Protein AF-0000000086681722 (afdb_homodimer)

Radius of gyration: 23.53 Å; Cα contacts (8 Å, |Δi|>4): 283; chains: 2; bounding box: 36×76×46 Å

Secondary structure (DSSP, 8-state):
------HHHHHHHHHHHHHHHHHHHHHHHHHHH-EEEEE-TTSSEEEEEETTS-EEEEEE---TT--HHHHHHHHHHHHHHHHHHHHHHHHHHHHHHHTTS----S--/------HHHHHHHHHHHHHHHHHHHHHHHHHHH-EEEEE-TTSSEEEEEETTS-EEEEEE---TT--HHHHHHHHHHHHHHHHHHHHHHHHHHHHHHHTTS-------

Solvent-accessible surface area (backbone atoms only — not comparable to full-atom values): 11575 Å² total; per-residue (Å²): 83,64,58,77,77,53,66,67,59,52,53,51,51,51,52,51,50,51,51,50,52,51,49,50,51,49,49,54,54,46,24,62,68,40,70,47,77,38,57,11,95,86,63,46,20,38,31,33,22,15,22,71,58,49,75,77,44,47,44,40,42,86,56,82,95,57,49,37,66,53,52,16,50,33,46,42,48,15,52,52,50,33,50,52,49,10,53,51,48,33,51,53,50,46,44,71,73,43,60,81,60,66,72,85,58,76,79,116,85,66,56,77,78,52,66,66,59,51,53,51,51,50,52,53,50,51,50,50,53,50,49,51,52,50,50,53,54,47,25,64,67,41,68,47,78,38,56,11,95,84,61,46,20,39,31,32,24,14,23,69,59,50,75,77,44,47,44,42,43,84,57,83,94,56,49,37,68,54,51,16,51,32,45,41,48,13,51,52,50,34,51,51,50,12,52,50,48,34,50,51,50,46,46,72,72,41,58,80,61,67,71,86,59,81,70,121

Sequence (216 aa):
MGREIDEAWIEEAIERYRRIEDRAAEFDRAARSIDVSVHSPDGLVEVVVSADGTIKDVRVGSLAGRTSADVSRSVRDAVSAAADAAAWARKKLQAETFGEYKPLAPGGMGREIDEAWIEEAIERYRRIEDRAAEFDRAARSIDVSVHSPDGLVEVVVSADGTIKDVRVGSLAGRTSADVSRSVRDAVSAAADAAAWARKKLQAETFGEYKPLAPGG

Organism: NCBI:txid175570

Foldseek 3Di:
DPPPDDPVVVVVVVVVVVVVVVLVVVLVVQQQVAWDWDFFPVRQKIWIAGLVGRTDDMDGHDCVPHDPVRRVVRVVRNSVVRNVVSPVVSVVSCCVSCVVPPPPPPPD/DPPPDDPVVVVVVVVVVVVVVVLVVVLVVQQQVAWDWDFFPVRQKIWIAGLVGRTDDMDGHDCVPHDPVRRVVRVVRNSVVRNVVSPVVSVVSCCVSCVVPPPPPPPD

pLDDT: mean 89.27, std 15.78, range [31.45, 98.88]

InterPro domains:
  IPR004401 Nucleoid-associated protein YbaB/EbfC [PF02575] (18-92)
  IPR036894 Nucleoid-associated protein YbaB-like domain superfamily [G3DSA:3.30.1310.10] (4-107)
  IPR036894 Nucleoid-associated protein YbaB-like domain superfamily [SSF82607] (12-99)

Nearest PDB structures (foldseek):
  1j8b-assembly1_A-2  TM=8.401E-01  e=2.211E-04  Haemophilus influenzae Rd KW20
  3f42-assembly1_A-2  TM=7.734E-01  e=4.814E-04  Helicobacter pylori
  1pug-assembly1_A  TM=8.741E-01  e=2.435E-03  Escherichia coli
  3f42-assembly1_B-2  TM=7.973E-01  e=1.547E-03  Helicobacter pylori
  1pug-assembly2_C  TM=6.561E-01  e=3.593E-03  Escherichia coli

Structure (mmCIF, N/CA/C/O backbone):
data_AF-0000000086681722-model_v1
#
loop_
_entity.id
_entity.type
_entity.pdbx_description
1 polymer 'YbaB/EbfC DNA-binding family protein'
#
loop_
_atom_site.group_PDB
_atom_site.id
_atom_site.type_symbol
_atom_site.label_atom_id
_atom_site.label_alt_id
_atom_site.label_comp_id
_atom_site.label_asym_id
_atom_site.label_entity_id
_atom_site.label_seq_id
_atom_site.pdbx_PDB_ins_code
_atom_site.Cartn_x
_atom_site.Cartn_y
_atom_site.Cartn_z
_atom_site.occupancy
_atom_site.B_iso_or_equiv
_atom_site.auth_seq_id
_atom_site.auth_comp_id
_atom_site.auth_asym_id
_atom_site.auth_atom_id
_atom_site.pdbx_PDB_model_num
ATOM 1 N N . MET A 1 1 ? -4.09 44.844 21.781 1 35.12 1 MET A N 1
ATOM 2 C CA . MET A 1 1 ? -2.734 44.719 21.25 1 35.12 1 MET A CA 1
ATOM 3 C C . MET A 1 1 ? -2.656 43.625 20.188 1 35.12 1 MET A C 1
ATOM 5 O O . MET A 1 1 ? -2.725 42.438 20.516 1 35.12 1 MET A O 1
ATOM 9 N N . GLY A 1 2 ? -3.238 43.719 18.984 1 46.78 2 GLY A N 1
ATOM 10 C CA . GLY A 1 2 ? -3.404 42.812 17.859 1 46.78 2 GLY A CA 1
ATOM 11 C C . GLY A 1 2 ? -2.088 42.281 17.312 1 46.78 2 GLY A C 1
ATOM 12 O O . GLY A 1 2 ? -1.045 42.906 17.484 1 46.78 2 GLY A O 1
ATOM 13 N N . ARG A 1 3 ? -1.851 41.031 17.406 1 56.91 3 ARG A N 1
ATOM 14 C CA . ARG A 1 3 ? -0.528 40.594 16.984 1 56.91 3 ARG A CA 1
ATOM 15 C C . ARG A 1 3 ? -0.136 41.219 15.648 1 56.91 3 ARG A C 1
ATOM 17 O O . ARG A 1 3 ? -0.951 41.312 14.727 1 56.91 3 ARG A O 1
ATOM 24 N N . GLU A 1 4 ? 0.613 42.219 15.711 1 63.06 4 GLU A N 1
ATOM 25 C CA . GLU A 1 4 ? 1.22 42.75 14.492 1 63.06 4 GLU A CA 1
ATOM 26 C C . GLU A 1 4 ? 1.828 41.625 13.648 1 63.06 4 GLU A C 1
ATOM 28 O O . GLU A 1 4 ? 2.58 40.812 14.156 1 63.06 4 GLU A O 1
ATOM 33 N N . ILE A 1 5 ? 1.042 41.25 12.594 1 64.38 5 ILE A N 1
ATOM 34 C CA . ILE A 1 5 ? 1.516 40.219 11.664 1 64.38 5 ILE A CA 1
ATOM 35 C C . ILE A 1 5 ? 2.705 40.75 10.875 1 64.38 5 ILE A C 1
ATOM 37 O O . ILE A 1 5 ? 2.641 41.844 10.312 1 64.38 5 ILE A O 1
ATOM 41 N N . ASP A 1 6 ? 3.898 40.406 11.188 1 79.31 6 ASP A N 1
ATOM 42 C CA . ASP A 1 6 ? 5.109 40.719 10.43 1 79.31 6 ASP A CA 1
ATOM 43 C C . ASP A 1 6 ? 5.062 40.094 9.039 1 79.31 6 ASP A C 1
ATOM 45 O O . ASP A 1 6 ? 5.059 38.875 8.906 1 79.31 6 ASP A O 1
ATOM 49 N N . GLU A 1 7 ? 4.797 40.969 8.016 1 83.81 7 GLU A N 1
ATOM 50 C CA . GLU A 1 7 ? 4.656 40.531 6.633 1 83.81 7 GLU A CA 1
ATOM 51 C C . GLU A 1 7 ? 5.852 39.688 6.199 1 83.81 7 GLU A C 1
ATOM 53 O O . GLU A 1 7 ? 5.695 38.719 5.453 1 83.81 7 GLU A O 1
ATOM 58 N N . ALA A 1 8 ? 6.969 40.094 6.719 1 88 8 ALA A N 1
ATOM 59 C CA . ALA A 1 8 ? 8.18 39.344 6.379 1 88 8 ALA A CA 1
ATOM 60 C C . ALA A 1 8 ? 8.133 37.938 6.938 1 88 8 ALA A C 1
ATOM 62 O O . ALA A 1 8 ? 8.57 37 6.281 1 88 8 ALA A O 1
ATOM 63 N N . TRP A 1 9 ? 7.668 37.844 8.141 1 85.94 9 TRP A N 1
ATOM 64 C CA . TRP A 1 9 ? 7.535 36.562 8.789 1 85.94 9 TRP A CA 1
ATOM 65 C C . TRP A 1 9 ? 6.535 35.688 8.039 1 85.94 9 TRP A C 1
ATOM 67 O O . TRP A 1 9 ? 6.781 34.5 7.82 1 85.94 9 TRP A O 1
ATOM 77 N N . ILE A 1 10 ? 5.449 36.219 7.5 1 85.38 10 ILE A N 1
ATOM 78 C CA . ILE A 1 10 ? 4.43 35.5 6.75 1 85.38 10 ILE A CA 1
ATOM 79 C C . ILE A 1 10 ? 5.008 35.031 5.418 1 85.38 10 ILE A C 1
ATOM 81 O O . ILE A 1 10 ? 4.816 33.875 5.023 1 85.38 10 ILE A O 1
ATOM 85 N N . GLU A 1 11 ? 5.738 35.906 4.777 1 88.69 11 GLU A N 1
ATOM 86 C CA . GLU A 1 11 ? 6.332 35.562 3.488 1 88.69 11 GLU A CA 1
ATOM 87 C C . GLU A 1 11 ? 7.324 34.406 3.623 1 88.69 11 GLU A C 1
ATOM 89 O O . GLU A 1 11 ? 7.348 33.5 2.787 1 88.69 11 GLU A O 1
ATOM 94 N N . GLU A 1 12 ? 8.078 34.469 4.707 1 89.06 12 GLU A N 1
ATOM 95 C CA . GLU A 1 12 ? 9.047 33.406 4.949 1 89.06 12 GLU A CA 1
ATOM 96 C C . GLU A 1 12 ? 8.352 32.094 5.227 1 89.06 12 GLU A C 1
ATOM 98 O O . GLU A 1 12 ? 8.805 31.031 4.777 1 89.06 12 GLU A O 1
ATOM 103 N N . ALA A 1 13 ? 7.301 32.125 5.953 1 87.81 13 ALA A N 1
ATOM 104 C CA . ALA A 1 13 ? 6.543 30.938 6.27 1 87.81 13 ALA A CA 1
ATOM 105 C C . ALA A 1 13 ? 5.938 30.312 5.012 1 87.81 13 ALA A C 1
ATOM 107 O O . ALA A 1 13 ? 5.969 29.094 4.828 1 87.81 13 ALA A O 1
ATOM 108 N N . ILE A 1 14 ? 5.457 31.141 4.113 1 89.44 14 ILE A N 1
ATOM 109 C CA . ILE A 1 14 ? 4.859 30.672 2.865 1 89.44 14 ILE A CA 1
ATOM 110 C C . ILE A 1 14 ? 5.926 30 1.999 1 89.44 14 ILE A C 1
ATOM 112 O O . ILE A 1 14 ? 5.699 28.922 1.452 1 89.44 14 ILE A O 1
ATOM 116 N N . GLU A 1 15 ? 7.039 30.672 1.954 1 91.88 15 GLU A N 1
ATOM 117 C CA . GLU A 1 15 ? 8.125 30.125 1.152 1 91.88 15 GLU A CA 1
ATOM 118 C C . GLU A 1 15 ? 8.586 28.781 1.699 1 91.88 15 GLU A C 1
ATOM 120 O O . GLU A 1 15 ? 8.852 27.844 0.934 1 91.88 15 GLU A O 1
ATOM 125 N N . ARG A 1 16 ? 8.695 28.703 2.975 1 89.06 16 ARG A N 1
ATOM 126 C CA . ARG A 1 16 ? 9.078 27.438 3.602 1 89.06 16 ARG A CA 1
ATOM 127 C C . ARG A 1 16 ? 8.062 26.344 3.299 1 89.06 16 ARG A C 1
ATOM 129 O O . ARG A 1 16 ? 8.438 25.219 2.975 1 89.06 16 ARG A O 1
ATOM 136 N N . TYR A 1 17 ? 6.777 26.703 3.373 1 88.5 17 TYR A N 1
ATOM 137 C CA . TYR A 1 17 ? 5.707 25.766 3.082 1 88.5 17 TYR A CA 1
ATOM 138 C C . TYR A 1 17 ? 5.777 25.281 1.636 1 88.5 17 TYR A C 1
ATOM 140 O O . TYR A 1 17 ? 5.641 24.094 1.359 1 88.5 17 TYR A O 1
ATOM 148 N N . ARG A 1 18 ? 6.051 26.156 0.761 1 91.56 18 ARG A N 1
ATOM 149 C CA . ARG A 1 18 ? 6.16 25.812 -0.652 1 91.56 18 ARG A CA 1
ATOM 150 C C . ARG A 1 18 ? 7.32 24.844 -0.891 1 91.56 18 ARG A C 1
ATOM 152 O O . ARG A 1 18 ? 7.199 23.906 -1.667 1 91.56 18 ARG A O 1
ATOM 159 N N . ARG A 1 19 ? 8.391 25.109 -0.207 1 90.5 19 ARG A N 1
ATOM 160 C CA . ARG A 1 19 ? 9.547 24.234 -0.346 1 90.5 19 ARG A CA 1
ATOM 161 C C . ARG A 1 19 ? 9.242 22.828 0.152 1 90.5 19 ARG A C 1
ATOM 163 O O . ARG A 1 19 ? 9.656 21.844 -0.46 1 90.5 19 ARG A O 1
ATOM 170 N N . ILE A 1 20 ? 8.562 22.734 1.212 1 90.12 20 ILE A N 1
ATOM 171 C CA . ILE A 1 20 ? 8.164 21.453 1.767 1 90.12 20 ILE A CA 1
ATOM 172 C C . ILE A 1 20 ? 7.27 20.719 0.773 1 90.12 20 ILE A C 1
ATOM 174 O O . ILE A 1 20 ? 7.445 19.516 0.539 1 90.12 20 ILE A O 1
ATOM 178 N N . GLU A 1 21 ? 6.328 21.375 0.21 1 91.31 21 GLU A N 1
ATOM 179 C CA . GLU A 1 21 ? 5.434 20.781 -0.775 1 91.31 21 GLU A CA 1
ATOM 180 C C . GLU A 1 21 ? 6.207 20.266 -1.985 1 91.31 21 GLU A C 1
ATOM 182 O O . GLU A 1 21 ? 5.906 19.188 -2.512 1 91.31 21 GLU A O 1
ATOM 187 N N . ASP A 1 22 ? 7.113 21.078 -2.357 1 93.31 22 ASP A N 1
ATOM 188 C CA . ASP A 1 22 ? 7.941 20.688 -3.49 1 93.31 22 ASP A CA 1
ATOM 189 C C . ASP A 1 22 ? 8.719 19.406 -3.18 1 93.31 22 ASP A C 1
ATOM 191 O O . ASP A 1 22 ? 8.82 18.516 -4.023 1 93.31 22 ASP A O 1
ATOM 195 N N . ARG A 1 23 ? 9.234 19.359 -2.004 1 91.75 23 ARG A N 1
ATOM 196 C CA . ARG A 1 23 ? 10 18.188 -1.591 1 91.75 23 ARG A CA 1
ATOM 197 C C . ARG A 1 23 ? 9.094 16.953 -1.473 1 91.75 23 ARG A C 1
ATOM 199 O O . ARG A 1 23 ? 9.5 15.844 -1.816 1 91.75 23 ARG A O 1
ATOM 206 N N . ALA A 1 24 ? 7.988 17.188 -0.955 1 93.06 24 ALA A N 1
ATOM 207 C CA . ALA A 1 24 ? 7.016 16.109 -0.848 1 93.06 24 ALA A CA 1
ATOM 208 C C . ALA A 1 24 ? 6.656 15.555 -2.225 1 93.06 24 ALA A C 1
ATOM 210 O O . ALA A 1 24 ? 6.555 14.344 -2.404 1 93.06 24 ALA A O 1
ATOM 211 N N . ALA A 1 25 ? 6.422 16.406 -3.174 1 94.06 25 ALA A N 1
ATOM 212 C CA . ALA A 1 25 ? 6.102 16 -4.539 1 94.06 25 ALA A CA 1
ATOM 213 C C . ALA A 1 25 ? 7.258 15.219 -5.16 1 94.06 25 ALA A C 1
ATOM 215 O O . ALA A 1 25 ? 7.039 14.219 -5.848 1 94.06 25 ALA A O 1
ATOM 216 N N . GLU A 1 26 ? 8.43 15.711 -4.891 1 93.06 26 GLU A N 1
ATOM 217 C CA . GLU A 1 26 ? 9.625 15.016 -5.367 1 93.06 26 GLU A CA 1
ATOM 218 C C . GLU A 1 26 ? 9.727 13.625 -4.758 1 93.06 26 GLU A C 1
ATOM 220 O O . GLU A 1 26 ? 10.055 12.656 -5.453 1 93.06 26 GLU A O 1
ATOM 225 N N . PHE A 1 27 ? 9.531 13.531 -3.486 1 95.56 27 PHE A N 1
ATOM 226 C CA . PHE A 1 27 ? 9.523 12.25 -2.785 1 95.56 27 PHE A CA 1
ATOM 227 C C . PHE A 1 27 ? 8.531 11.289 -3.432 1 95.56 27 PHE A C 1
ATOM 229 O O . PHE A 1 27 ? 8.875 10.141 -3.727 1 95.56 27 PHE A O 1
ATOM 236 N N . ASP A 1 28 ? 7.363 11.766 -3.682 1 95 28 ASP A N 1
ATOM 237 C CA . ASP A 1 28 ? 6.316 10.93 -4.258 1 95 28 ASP A CA 1
ATOM 238 C C . ASP A 1 28 ? 6.719 10.414 -5.637 1 95 28 ASP A C 1
ATOM 240 O O . ASP A 1 28 ? 6.516 9.234 -5.949 1 95 28 ASP A O 1
ATOM 244 N N . ARG A 1 29 ? 7.258 11.258 -6.445 1 95.5 29 ARG A N 1
ATOM 245 C CA . ARG A 1 29 ? 7.707 10.859 -7.773 1 95.5 29 ARG A CA 1
ATOM 246 C C . ARG A 1 29 ? 8.82 9.82 -7.691 1 95.5 29 ARG A C 1
ATOM 248 O O . ARG A 1 29 ? 8.797 8.82 -8.406 1 95.5 29 ARG A O 1
ATOM 255 N N . ALA A 1 30 ? 9.695 10.078 -6.812 1 95.69 30 ALA A N 1
ATOM 256 C CA . ALA A 1 30 ? 10.812 9.156 -6.641 1 95.69 30 ALA A CA 1
ATOM 257 C C . ALA A 1 30 ? 10.328 7.797 -6.137 1 95.69 30 ALA A C 1
ATOM 259 O O . ALA A 1 30 ? 10.797 6.754 -6.602 1 95.69 30 ALA A O 1
ATOM 260 N N . ALA A 1 31 ? 9.453 7.777 -5.195 1 95.94 31 ALA A N 1
ATOM 261 C CA . ALA A 1 31 ? 8.93 6.539 -4.625 1 95.94 31 ALA A CA 1
ATOM 262 C C . ALA A 1 31 ? 8.289 5.668 -5.703 1 95.94 31 ALA A C 1
ATOM 264 O O . ALA A 1 31 ? 8.336 4.438 -5.625 1 95.94 31 ALA A O 1
ATOM 265 N N . ARG A 1 32 ? 7.766 6.297 -6.703 1 95.44 32 ARG A N 1
ATOM 266 C CA . ARG A 1 32 ? 7.113 5.57 -7.785 1 95.44 32 ARG A CA 1
ATOM 267 C C . ARG A 1 32 ? 8.133 5.051 -8.789 1 95.44 32 ARG A C 1
ATOM 269 O O . ARG A 1 32 ? 7.848 4.121 -9.547 1 95.44 32 ARG A O 1
ATOM 276 N N . SER A 1 33 ? 9.281 5.637 -8.789 1 95.88 33 SER A N 1
ATOM 277 C CA . SER A 1 33 ? 10.258 5.348 -9.836 1 95.88 33 SER A CA 1
ATOM 278 C C . SE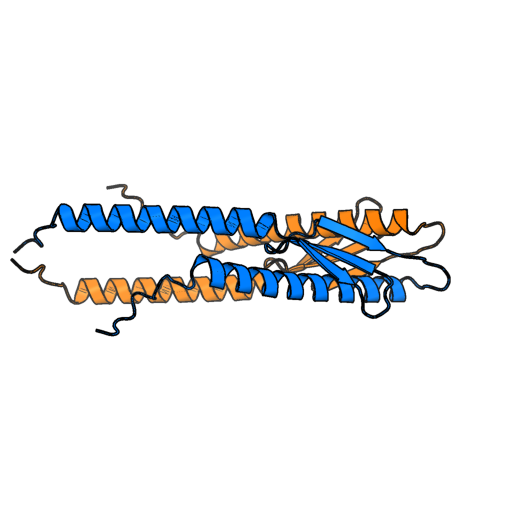R A 1 33 ? 11.297 4.336 -9.359 1 95.88 33 SER A C 1
ATOM 280 O O . SER A 1 33 ? 12 3.73 -10.172 1 95.88 33 SER A O 1
ATOM 282 N N . ILE A 1 34 ? 11.422 4.188 -8.109 1 96.31 34 ILE A N 1
ATOM 283 C CA . ILE A 1 34 ? 12.375 3.23 -7.551 1 96.31 34 ILE A CA 1
ATOM 284 C C . ILE A 1 34 ? 11.711 1.862 -7.41 1 96.31 34 ILE A C 1
ATOM 286 O O . ILE A 1 34 ? 10.727 1.713 -6.68 1 96.31 34 ILE A O 1
ATOM 290 N N . ASP A 1 35 ? 12.336 0.951 -8.102 1 97.31 35 ASP A N 1
ATOM 291 C CA . ASP A 1 35 ? 11.805 -0.408 -8.07 1 97.31 35 ASP A CA 1
ATOM 292 C C . ASP A 1 35 ? 12.758 -1.352 -7.34 1 97.31 35 ASP A C 1
ATOM 294 O O . ASP A 1 35 ? 13.977 -1.21 -7.445 1 97.31 35 ASP A O 1
ATOM 298 N N . VAL A 1 36 ? 12.211 -2.266 -6.66 1 97.75 36 VAL A N 1
ATOM 299 C CA . VAL A 1 36 ? 12.961 -3.338 -6.016 1 97.75 36 VAL A CA 1
ATOM 300 C C . VAL A 1 36 ? 12.43 -4.691 -6.477 1 97.75 36 VAL A C 1
ATOM 302 O O . VAL A 1 36 ? 11.219 -4.863 -6.648 1 97.75 36 VAL A O 1
ATOM 305 N N . SER A 1 37 ? 13.297 -5.602 -6.707 1 98.38 37 SER A N 1
ATOM 306 C CA . SER A 1 37 ? 12.945 -6.969 -7.074 1 98.38 37 SER A CA 1
ATOM 307 C C . SER A 1 37 ? 13.227 -7.938 -5.93 1 98.38 37 SER A C 1
ATOM 309 O O . SER A 1 37 ? 14.312 -7.918 -5.344 1 98.38 37 SER A O 1
ATOM 311 N N . VAL A 1 38 ? 12.203 -8.781 -5.656 1 98.44 38 VAL A N 1
ATOM 312 C CA . VAL A 1 38 ? 12.367 -9.773 -4.602 1 98.44 38 VAL A CA 1
ATOM 313 C C . VAL A 1 38 ? 11.867 -11.133 -5.09 1 98.44 38 VAL A C 1
ATOM 315 O O . VAL A 1 38 ? 11.086 -11.211 -6.039 1 98.44 38 VAL A O 1
ATOM 318 N N . HIS A 1 39 ? 12.344 -12.156 -4.457 1 98.56 39 HIS A N 1
ATOM 319 C CA . HIS A 1 39 ? 11.953 -13.523 -4.781 1 98.56 39 HIS A CA 1
ATOM 320 C C . HIS A 1 39 ? 11.344 -14.219 -3.576 1 98.56 39 HIS A C 1
ATOM 322 O O . HIS A 1 39 ? 11.672 -13.898 -2.432 1 98.56 39 HIS A O 1
ATOM 328 N N . SER A 1 40 ? 10.461 -15.133 -3.916 1 98.81 40 SER A N 1
ATOM 329 C CA . SER A 1 40 ? 10.062 -16.062 -2.867 1 98.81 40 SER A CA 1
ATOM 330 C C . SER A 1 40 ? 11.25 -16.891 -2.381 1 98.81 40 SER A C 1
ATOM 332 O O . SER A 1 40 ? 12.242 -17.047 -3.098 1 98.81 40 SER A O 1
ATOM 334 N N . PRO A 1 41 ? 11.203 -17.344 -1.165 1 98.31 41 PRO A N 1
ATOM 335 C CA . PRO A 1 41 ? 12.32 -18.125 -0.623 1 98.31 41 PRO A CA 1
ATOM 336 C C . PRO A 1 41 ? 12.656 -19.344 -1.478 1 98.31 41 PRO A C 1
ATOM 338 O O . PRO A 1 41 ? 13.828 -19.734 -1.564 1 98.31 41 PRO A O 1
ATOM 341 N N . ASP A 1 42 ? 11.688 -19.906 -2.141 1 98.06 42 ASP A N 1
ATOM 342 C CA . ASP A 1 42 ? 11.93 -21.109 -2.939 1 98.06 42 ASP A CA 1
ATOM 343 C C . ASP A 1 42 ? 12.312 -20.75 -4.375 1 98.06 42 ASP A C 1
ATOM 345 O O . ASP A 1 42 ? 12.492 -21.625 -5.215 1 98.06 42 ASP A O 1
ATOM 349 N N . GLY A 1 43 ? 12.289 -19.484 -4.723 1 98.44 43 GLY A N 1
ATOM 350 C CA . GLY A 1 43 ? 12.758 -19 -6.016 1 98.44 43 GLY A CA 1
ATOM 351 C C . GLY A 1 43 ? 11.695 -19.078 -7.098 1 98.44 43 GLY A C 1
ATOM 352 O O . GLY A 1 43 ? 11.938 -18.688 -8.242 1 98.44 43 GLY A O 1
ATOM 353 N N . LEU A 1 44 ? 10.531 -19.516 -6.789 1 98.69 44 LEU A N 1
ATOM 354 C CA . LEU A 1 44 ? 9.484 -19.766 -7.777 1 98.69 44 LEU A CA 1
ATOM 355 C C . LEU A 1 44 ? 8.891 -18.453 -8.281 1 98.69 44 LEU A C 1
ATOM 357 O O . LEU A 1 44 ? 8.5 -18.344 -9.445 1 98.69 44 LEU A O 1
ATOM 361 N N . VAL A 1 45 ? 8.766 -17.484 -7.402 1 98.88 45 VAL A N 1
ATOM 362 C CA . VAL A 1 45 ? 8.055 -16.266 -7.738 1 98.88 45 VAL A CA 1
ATOM 363 C C . VAL A 1 45 ? 9 -15.07 -7.617 1 98.88 45 VAL A C 1
ATOM 365 O O . VAL A 1 45 ? 9.75 -14.961 -6.645 1 98.88 45 VAL A O 1
ATOM 368 N N . GLU A 1 46 ? 8.961 -14.242 -8.562 1 98.88 46 GLU A N 1
ATOM 369 C CA . GLU A 1 46 ? 9.625 -12.945 -8.531 1 98.88 46 GLU A CA 1
ATOM 370 C C . GLU A 1 46 ? 8.609 -11.805 -8.594 1 98.88 46 GLU A C 1
ATOM 372 O O . GLU A 1 46 ? 7.676 -11.844 -9.406 1 98.88 46 GLU A O 1
ATOM 377 N N . VAL A 1 47 ? 8.812 -10.805 -7.789 1 98.75 47 VAL A N 1
ATOM 378 C CA . VAL A 1 47 ? 7.934 -9.641 -7.754 1 98.75 47 VAL A CA 1
ATOM 379 C C . VAL A 1 47 ? 8.758 -8.359 -7.895 1 98.75 47 VAL A C 1
ATOM 381 O O . VAL A 1 47 ? 9.805 -8.219 -7.262 1 98.75 47 VAL A O 1
ATOM 384 N N . VAL A 1 48 ? 8.32 -7.5 -8.75 1 98.69 48 VAL A N 1
ATOM 385 C CA . VAL A 1 48 ? 8.859 -6.148 -8.836 1 98.69 48 VAL A CA 1
ATOM 386 C C . VAL A 1 48 ? 7.871 -5.156 -8.234 1 98.69 48 VAL A C 1
ATOM 388 O O . VAL A 1 48 ? 6.699 -5.121 -8.617 1 98.69 48 VAL A O 1
ATOM 391 N N . VAL A 1 49 ? 8.359 -4.387 -7.301 1 97.81 49 VAL A N 1
ATOM 392 C CA . VAL A 1 49 ? 7.504 -3.443 -6.586 1 97.81 49 VAL A CA 1
ATOM 393 C C . VAL A 1 49 ? 8.203 -2.092 -6.473 1 97.81 49 VAL A C 1
ATOM 395 O O . VAL A 1 49 ? 9.422 -2.031 -6.305 1 97.81 49 VAL A O 1
ATOM 398 N N . SER A 1 50 ? 7.469 -1.037 -6.559 1 97.31 50 SER A N 1
ATOM 399 C CA . SER A 1 50 ? 8.008 0.302 -6.348 1 97.31 50 SER A CA 1
ATOM 400 C C . SER A 1 50 ? 8.039 0.658 -4.867 1 97.31 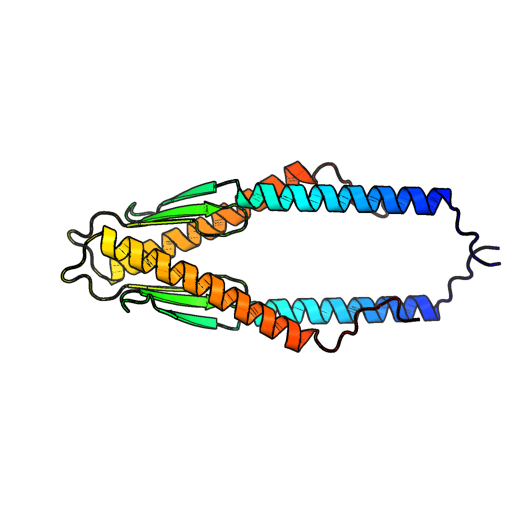50 SER A C 1
ATOM 402 O O . SER A 1 50 ? 7.379 0.011 -4.051 1 97.31 50 SER A O 1
ATOM 404 N N . ALA A 1 51 ? 8.758 1.705 -4.523 1 97 51 ALA A N 1
ATOM 405 C CA . ALA A 1 51 ? 8.883 2.141 -3.135 1 97 51 ALA A CA 1
ATOM 406 C C . ALA A 1 51 ? 7.539 2.623 -2.588 1 97 51 ALA A C 1
ATOM 408 O O . ALA A 1 51 ? 7.332 2.662 -1.373 1 97 51 ALA A O 1
ATOM 409 N N . ASP A 1 52 ? 6.621 3.02 -3.488 1 92.81 52 ASP A N 1
ATOM 410 C CA . ASP A 1 52 ? 5.305 3.436 -3.018 1 92.81 52 ASP A CA 1
ATOM 411 C C . ASP A 1 52 ? 4.398 2.229 -2.791 1 92.81 52 ASP A C 1
ATOM 413 O O . ASP A 1 52 ? 3.223 2.385 -2.451 1 92.81 52 ASP A O 1
ATOM 417 N N . GLY A 1 53 ? 4.895 1.03 -3.027 1 93 53 GLY A N 1
ATOM 418 C CA . GLY A 1 53 ? 4.172 -0.189 -2.709 1 93 53 GLY A CA 1
ATOM 419 C C . GLY A 1 53 ? 3.385 -0.74 -3.885 1 93 53 GLY A C 1
ATOM 420 O O . GLY A 1 53 ? 2.633 -1.707 -3.738 1 93 53 GLY A O 1
ATOM 421 N N . THR A 1 54 ? 3.508 -0.135 -5.047 1 93.5 54 THR A N 1
ATOM 422 C CA . THR A 1 54 ? 2.814 -0.623 -6.234 1 93.5 54 THR A CA 1
ATOM 423 C C . THR A 1 54 ? 3.549 -1.819 -6.836 1 93.5 54 THR A C 1
ATOM 425 O O . THR A 1 54 ? 4.734 -1.73 -7.156 1 93.5 54 THR A O 1
ATOM 428 N N . ILE A 1 55 ? 2.822 -2.902 -6.934 1 95.81 55 ILE A N 1
ATOM 429 C CA . ILE A 1 55 ? 3.398 -4.055 -7.613 1 95.81 55 ILE A CA 1
ATOM 430 C C . ILE A 1 55 ? 3.338 -3.846 -9.125 1 95.81 55 ILE A C 1
ATOM 432 O O . ILE A 1 55 ? 2.256 -3.686 -9.695 1 95.81 55 ILE A O 1
ATOM 436 N N . LYS A 1 56 ? 4.504 -3.898 -9.742 1 96.69 56 LYS A N 1
ATOM 437 C CA . LYS A 1 56 ? 4.629 -3.604 -11.164 1 96.69 56 LYS A CA 1
ATOM 438 C C . LYS A 1 56 ? 4.621 -4.887 -11.992 1 96.69 56 LYS A C 1
ATOM 440 O O . LYS A 1 56 ? 4.176 -4.887 -13.148 1 96.69 56 LYS A O 1
ATOM 445 N N . ASP A 1 57 ? 5.207 -5.922 -11.336 1 97.56 57 ASP A N 1
ATOM 446 C CA . ASP A 1 57 ? 5.281 -7.18 -12.062 1 9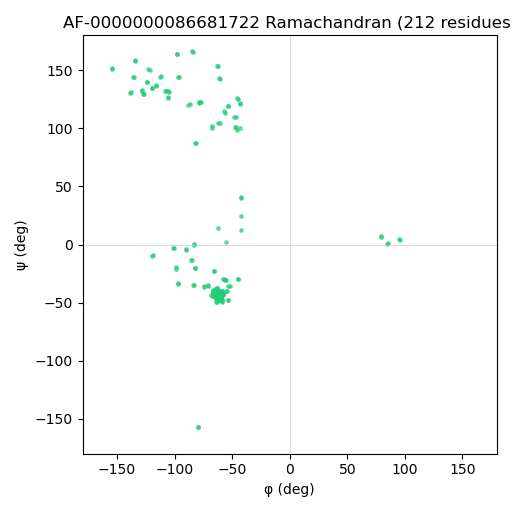7.56 57 ASP A CA 1
ATOM 447 C C . ASP A 1 57 ? 5.352 -8.367 -11.109 1 97.56 57 ASP A C 1
ATOM 449 O O . ASP A 1 57 ? 5.855 -8.242 -9.992 1 97.56 57 ASP A O 1
ATOM 453 N N . VAL A 1 58 ? 4.848 -9.492 -11.594 1 98.69 58 VAL A N 1
ATOM 454 C CA . VAL A 1 58 ? 4.953 -10.789 -10.93 1 98.69 58 VAL A CA 1
ATOM 455 C C . VAL A 1 58 ? 5.25 -11.875 -11.961 1 98.69 58 VAL A C 1
ATOM 457 O O . VAL A 1 58 ? 4.551 -11.992 -12.969 1 98.69 58 VAL A O 1
ATOM 460 N N . ARG A 1 59 ? 6.227 -12.672 -11.688 1 98.81 59 ARG A N 1
ATOM 461 C CA . ARG A 1 59 ? 6.586 -13.789 -12.555 1 98.81 59 ARG A CA 1
ATOM 462 C C . ARG A 1 59 ? 6.641 -15.094 -11.766 1 98.81 59 ARG A C 1
ATOM 464 O O . ARG A 1 59 ? 7.23 -15.148 -10.68 1 98.81 59 ARG A O 1
ATOM 471 N N . VAL A 1 60 ? 5.996 -16.016 -12.281 1 98.88 60 VAL A N 1
ATOM 472 C CA . VAL A 1 60 ? 6.008 -17.359 -11.703 1 98.88 60 VAL A CA 1
ATOM 473 C C . VAL A 1 60 ? 6.863 -18.281 -12.57 1 98.88 60 VAL A C 1
ATOM 475 O O . VAL A 1 60 ? 6.691 -18.344 -13.789 1 98.88 60 VAL A O 1
ATOM 478 N N . GLY A 1 61 ? 7.707 -18.984 -11.953 1 98.69 61 GLY A N 1
ATOM 479 C CA . GLY A 1 61 ? 8.594 -19.906 -12.648 1 98.69 61 GLY A CA 1
ATOM 480 C C . GLY A 1 61 ? 7.918 -21.219 -13.023 1 98.69 61 GLY A C 1
ATOM 481 O O . GLY A 1 61 ? 6.691 -21.281 -13.125 1 98.69 61 GLY A O 1
ATOM 482 N N . SER A 1 62 ? 8.773 -22.188 -13.188 1 98.19 62 SER A N 1
ATOM 483 C CA . SER A 1 62 ? 8.289 -23.469 -13.664 1 98.19 62 SER A CA 1
ATOM 484 C C . SER A 1 62 ? 7.277 -24.078 -12.695 1 98.19 62 SER A C 1
ATOM 486 O O . SER A 1 62 ? 7.504 -24.094 -11.477 1 98.19 62 SER A O 1
ATOM 488 N N . LEU A 1 63 ? 6.277 -24.734 -13.281 1 98.31 63 LEU A N 1
ATOM 489 C CA . LEU A 1 63 ? 5.219 -25.344 -12.477 1 98.31 63 LEU A CA 1
ATOM 490 C C . LEU A 1 63 ? 5.441 -26.844 -12.336 1 98.31 63 LEU A C 1
ATOM 492 O O . LEU A 1 63 ? 4.656 -27.531 -11.68 1 98.31 63 LEU A O 1
ATOM 496 N N . ALA A 1 64 ? 6.453 -27.297 -12.984 1 97.25 64 ALA A N 1
ATOM 497 C CA . ALA A 1 64 ? 6.711 -28.734 -12.945 1 97.25 64 ALA A CA 1
ATOM 498 C C . ALA A 1 64 ? 6.801 -29.234 -11.508 1 97.25 64 ALA A C 1
ATOM 500 O O . ALA A 1 64 ? 7.637 -28.766 -10.727 1 97.25 64 ALA A O 1
ATOM 501 N N . GLY A 1 65 ? 5.93 -30.156 -11.094 1 96.62 65 GLY A N 1
ATOM 502 C CA . GLY A 1 65 ? 5.957 -30.766 -9.773 1 96.62 65 GLY A CA 1
ATOM 503 C C . GLY A 1 65 ? 5.352 -29.891 -8.695 1 96.62 65 GLY A C 1
ATOM 504 O O . GLY A 1 65 ? 5.434 -30.203 -7.512 1 96.62 65 GLY A O 1
ATOM 505 N N . ARG A 1 66 ? 4.797 -28.812 -9.125 1 97.56 66 ARG A N 1
ATOM 506 C CA . ARG A 1 66 ? 4.207 -27.891 -8.148 1 97.56 66 ARG A CA 1
ATOM 507 C C . ARG A 1 66 ? 2.705 -28.125 -8.023 1 97.56 66 ARG A C 1
ATOM 509 O O . ARG A 1 66 ? 2.023 -28.391 -9.016 1 97.56 66 ARG A O 1
ATOM 516 N N . THR A 1 67 ? 2.277 -27.953 -6.746 1 98 67 THR A N 1
ATOM 517 C CA . THR A 1 67 ? 0.841 -27.938 -6.488 1 98 67 THR A CA 1
ATOM 518 C C . THR A 1 67 ? 0.327 -26.5 -6.398 1 98 67 THR A C 1
ATOM 520 O O . THR A 1 67 ? 1.113 -25.562 -6.273 1 98 67 THR A O 1
ATOM 523 N N . SER A 1 68 ? -0.987 -26.375 -6.5 1 98.31 68 SER A N 1
ATOM 524 C CA . SER A 1 68 ? -1.609 -25.078 -6.285 1 98.31 68 SER A CA 1
ATOM 525 C C . SER A 1 68 ? -1.22 -24.484 -4.93 1 98.31 68 SER A C 1
ATOM 527 O O . SER A 1 68 ? -0.997 -23.281 -4.809 1 98.31 68 SER A O 1
ATOM 529 N N . ALA A 1 69 ? -1.167 -25.328 -3.961 1 98.31 69 ALA A N 1
ATOM 530 C CA . ALA A 1 69 ? -0.785 -24.891 -2.619 1 98.31 69 ALA A CA 1
ATOM 531 C C . ALA A 1 69 ? 0.649 -24.375 -2.598 1 98.31 69 ALA A C 1
ATOM 533 O O . ALA A 1 69 ? 0.941 -23.375 -1.943 1 98.31 69 ALA A O 1
ATOM 534 N N . ASP A 1 70 ? 1.479 -25.062 -3.326 1 98.38 70 ASP A N 1
ATOM 535 C CA . ASP A 1 70 ? 2.867 -24.625 -3.438 1 98.38 70 ASP A CA 1
ATOM 536 C C . ASP A 1 70 ? 2.955 -23.234 -4.055 1 98.38 70 ASP A C 1
ATOM 538 O O . ASP A 1 70 ? 3.656 -22.359 -3.539 1 98.38 70 ASP A O 1
ATOM 542 N N . VAL A 1 71 ? 2.26 -23.094 -5.098 1 98.75 71 VAL A N 1
ATOM 543 C CA . VAL A 1 71 ? 2.303 -21.828 -5.828 1 98.75 71 VAL A CA 1
ATOM 544 C C . VAL A 1 71 ? 1.682 -20.719 -4.984 1 98.75 71 VAL A C 1
ATOM 546 O O . VAL A 1 71 ? 2.236 -19.625 -4.883 1 98.75 71 VAL A O 1
ATOM 549 N N . SER A 1 72 ? 0.616 -21 -4.344 1 98.81 72 SER A N 1
ATOM 550 C CA . SER A 1 72 ? -0.038 -20.031 -3.48 1 98.81 72 SER A CA 1
ATOM 551 C C . SER A 1 72 ? 0.901 -19.547 -2.379 1 98.81 72 SER A C 1
ATOM 553 O O . SER A 1 72 ? 1.018 -18.344 -2.135 1 98.81 72 SER A O 1
ATOM 555 N N . ARG A 1 73 ? 1.484 -20.453 -1.745 1 98.69 73 ARG A N 1
ATOM 556 C CA . ARG A 1 73 ? 2.408 -20.109 -0.665 1 98.69 73 ARG A CA 1
ATOM 557 C C . ARG A 1 73 ? 3.564 -19.266 -1.175 1 98.69 73 ARG A C 1
ATOM 559 O O . ARG A 1 73 ? 3.934 -18.266 -0.546 1 98.69 73 ARG A O 1
ATOM 566 N N . SER A 1 74 ? 4.117 -19.688 -2.287 1 98.81 74 SER A N 1
ATOM 567 C CA . SER A 1 74 ? 5.246 -18.969 -2.859 1 98.81 74 SER A CA 1
ATOM 568 C C . SER A 1 74 ? 4.859 -17.531 -3.229 1 98.81 74 SER A C 1
ATOM 570 O O . SER A 1 74 ? 5.621 -16.594 -2.982 1 98.81 74 SER A O 1
ATOM 572 N N . VAL A 1 75 ? 3.676 -17.359 -3.797 1 98.81 75 VAL A N 1
ATOM 573 C CA . VAL A 1 75 ? 3.188 -16.031 -4.152 1 98.81 75 VAL A CA 1
ATOM 574 C C . VAL A 1 75 ? 3.002 -15.188 -2.889 1 98.81 75 VAL A C 1
ATOM 576 O O . VAL A 1 75 ? 3.441 -14.039 -2.828 1 98.81 75 VAL A O 1
ATOM 579 N N . ARG A 1 76 ? 2.41 -15.734 -1.894 1 98.56 76 ARG A N 1
ATOM 580 C CA . ARG A 1 76 ? 2.205 -15.008 -0.646 1 98.56 76 ARG A CA 1
ATOM 581 C C . ARG A 1 76 ? 3.533 -14.555 -0.051 1 98.56 76 ARG A C 1
ATOM 583 O O . ARG A 1 76 ? 3.666 -13.406 0.385 1 98.56 76 ARG A O 1
ATOM 590 N N . ASP A 1 77 ? 4.426 -15.492 -0.021 1 98.5 77 ASP A N 1
ATOM 591 C CA . ASP A 1 77 ? 5.734 -15.18 0.537 1 98.5 77 ASP A CA 1
ATOM 592 C C . ASP A 1 77 ? 6.41 -14.055 -0.246 1 98.5 77 ASP A C 1
ATOM 594 O O . ASP A 1 77 ? 6.977 -13.133 0.345 1 98.5 77 ASP A O 1
ATOM 598 N N . ALA A 1 78 ? 6.363 -14.164 -1.548 1 98.69 78 ALA A N 1
ATOM 599 C CA . ALA A 1 78 ? 7 -13.164 -2.4 1 98.69 78 ALA A CA 1
ATOM 600 C C . ALA A 1 78 ? 6.32 -11.805 -2.254 1 98.69 78 ALA A C 1
ATOM 602 O O . ALA A 1 78 ? 6.992 -10.773 -2.188 1 98.69 78 ALA A O 1
ATOM 603 N N . VAL A 1 79 ? 5.02 -11.812 -2.205 1 98 79 VAL A N 1
ATOM 604 C CA . VAL A 1 79 ? 4.258 -10.57 -2.082 1 98 79 VAL A CA 1
ATOM 605 C C . VAL A 1 79 ? 4.523 -9.938 -0.72 1 98 79 VAL A C 1
ATOM 607 O O . VAL A 1 79 ? 4.676 -8.719 -0.616 1 98 79 VAL A O 1
ATOM 610 N N . SER A 1 80 ? 4.578 -10.703 0.317 1 96.81 80 SER A N 1
ATOM 611 C CA . SER A 1 80 ? 4.914 -10.203 1.646 1 96.81 80 SER A CA 1
ATOM 612 C C . SER A 1 80 ? 6.312 -9.586 1.667 1 96.81 80 SER A C 1
ATOM 614 O O . SER A 1 80 ? 6.504 -8.484 2.184 1 96.81 80 SER A O 1
ATOM 616 N N . ALA A 1 81 ? 7.246 -10.32 1.089 1 97.75 81 ALA A N 1
ATOM 617 C CA . ALA A 1 81 ? 8.617 -9.82 1.001 1 97.75 81 ALA A CA 1
ATOM 618 C C . ALA A 1 81 ? 8.672 -8.523 0.199 1 97.75 81 ALA A C 1
ATOM 620 O O . ALA A 1 81 ? 9.438 -7.613 0.534 1 97.75 81 ALA A O 1
ATOM 621 N N . ALA A 1 82 ? 7.918 -8.492 -0.87 1 97.88 82 ALA A N 1
ATOM 622 C CA . ALA A 1 82 ? 7.863 -7.297 -1.706 1 97.88 82 ALA A CA 1
ATOM 623 C C . ALA A 1 82 ? 7.348 -6.098 -0.917 1 97.88 82 ALA A C 1
ATOM 625 O O . ALA A 1 82 ? 7.887 -4.996 -1.024 1 97.88 82 ALA A O 1
ATOM 626 N N . ALA A 1 83 ? 6.27 -6.293 -0.153 1 95.69 83 ALA A N 1
ATOM 627 C CA . ALA A 1 83 ? 5.727 -5.223 0.683 1 95.69 83 ALA A CA 1
ATOM 628 C C . ALA A 1 83 ? 6.773 -4.711 1.667 1 95.69 83 ALA A C 1
ATOM 630 O O . ALA A 1 83 ? 6.922 -3.5 1.85 1 95.69 83 ALA A O 1
ATOM 631 N N . ASP A 1 84 ? 7.508 -5.594 2.275 1 96.38 84 ASP A N 1
ATOM 632 C CA . ASP A 1 84 ? 8.562 -5.238 3.223 1 96.38 84 ASP A CA 1
ATOM 633 C C . ASP A 1 84 ? 9.672 -4.449 2.535 1 96.38 84 ASP A C 1
ATOM 635 O O . ASP A 1 84 ? 10.156 -3.449 3.068 1 96.38 84 ASP A O 1
ATOM 639 N N . ALA A 1 85 ? 10.055 -4.973 1.427 1 97.56 85 ALA A N 1
ATOM 640 C CA . ALA A 1 85 ? 11.109 -4.32 0.653 1 97.56 85 ALA A CA 1
ATOM 641 C C . ALA A 1 85 ? 10.688 -2.912 0.236 1 97.56 85 ALA A C 1
ATOM 643 O O . ALA A 1 85 ? 11.484 -1.973 0.311 1 97.56 85 ALA A O 1
ATOM 644 N N . ALA A 1 86 ? 9.516 -2.787 -0.21 1 96.69 86 ALA A N 1
ATOM 645 C CA . ALA A 1 86 ? 8.992 -1.476 -0.583 1 96.69 86 ALA A CA 1
ATOM 646 C C . ALA A 1 86 ? 8.992 -0.525 0.61 1 96.69 86 ALA A C 1
ATOM 648 O O . ALA A 1 86 ? 9.383 0.639 0.485 1 96.69 86 ALA A O 1
ATOM 649 N N . ALA A 1 87 ? 8.562 -0.98 1.743 1 95.12 87 ALA A N 1
ATOM 650 C CA . ALA A 1 87 ? 8.531 -0.177 2.963 1 95.12 87 ALA A CA 1
ATOM 651 C C . ALA A 1 87 ? 9.93 0.295 3.344 1 95.12 87 ALA A C 1
ATOM 653 O O . ALA A 1 87 ? 10.117 1.45 3.732 1 95.12 87 ALA A O 1
ATOM 654 N N . TRP A 1 88 ? 10.805 -0.575 3.219 1 96.5 88 TRP A N 1
ATOM 655 C CA . TRP A 1 88 ? 12.195 -0.251 3.516 1 96.5 88 TRP A CA 1
ATOM 656 C C . TRP A 1 88 ? 12.727 0.808 2.553 1 96.5 88 TRP A C 1
ATOM 658 O O . TRP A 1 88 ? 13.312 1.804 2.98 1 96.5 88 TRP A O 1
ATOM 668 N N . ALA A 1 89 ? 12.508 0.564 1.295 1 97.06 89 ALA A N 1
ATOM 669 C CA . ALA A 1 89 ? 12.938 1.516 0.272 1 97.06 89 ALA A CA 1
ATOM 670 C C . ALA A 1 89 ? 12.305 2.887 0.501 1 97.06 89 ALA A C 1
ATOM 672 O O . ALA A 1 89 ? 12.969 3.914 0.351 1 97.06 89 ALA A O 1
ATOM 673 N N . ARG A 1 90 ? 11.078 2.922 0.831 1 95.75 90 ARG A N 1
ATOM 674 C CA . ARG A 1 90 ? 10.375 4.172 1.101 1 95.75 90 ARG A CA 1
ATOM 675 C C . ARG A 1 90 ? 10.992 4.898 2.297 1 95.75 90 ARG A C 1
ATOM 677 O O . ARG A 1 90 ? 11.18 6.113 2.262 1 95.75 90 ARG A O 1
ATOM 684 N N . LYS A 1 91 ? 11.289 4.203 3.309 1 94.94 91 LYS A N 1
ATOM 685 C CA . LYS A 1 91 ? 11.914 4.766 4.5 1 94.94 91 LYS A CA 1
ATOM 686 C C . LYS A 1 91 ? 13.281 5.359 4.172 1 94.94 91 LYS A C 1
ATOM 688 O O . LYS A 1 91 ? 13.617 6.453 4.633 1 94.94 91 LYS A O 1
ATOM 693 N N . LYS A 1 92 ? 14.008 4.621 3.42 1 94.94 92 LYS A N 1
ATOM 694 C CA . LYS A 1 92 ? 15.32 5.102 3.014 1 94.94 92 LYS A CA 1
ATOM 695 C C . LYS A 1 92 ? 15.203 6.383 2.191 1 94.94 92 LYS A C 1
ATOM 697 O O . LYS A 1 92 ? 15.93 7.348 2.43 1 94.94 92 LYS A O 1
ATOM 702 N N . LEU A 1 93 ? 14.297 6.367 1.276 1 94.31 93 LEU A N 1
ATOM 703 C CA . LEU A 1 93 ? 14.055 7.531 0.435 1 94.31 93 LEU A CA 1
ATOM 704 C C . LEU A 1 93 ? 13.633 8.734 1.276 1 94.31 93 LEU A C 1
ATOM 706 O O . LEU A 1 93 ? 14.062 9.859 1.024 1 94.31 93 LEU A O 1
ATOM 710 N N . GLN A 1 94 ? 12.82 8.484 2.246 1 94.25 94 GLN A N 1
ATOM 711 C CA . GLN A 1 94 ? 12.367 9.531 3.152 1 94.25 94 GLN A CA 1
ATOM 712 C C . GLN A 1 94 ? 13.547 10.156 3.9 1 94.25 94 GLN A C 1
ATOM 714 O O . GLN A 1 94 ? 13.641 11.383 4.012 1 94.25 94 GLN A O 1
ATOM 719 N N . ALA A 1 95 ? 14.352 9.312 4.402 1 92.06 95 ALA A N 1
ATOM 720 C CA . ALA A 1 95 ? 15.531 9.773 5.125 1 92.06 95 ALA A CA 1
ATOM 721 C C . ALA A 1 95 ? 16.422 10.625 4.23 1 92.06 95 ALA A C 1
ATOM 723 O O . ALA A 1 95 ? 16.938 11.664 4.66 1 92.06 95 ALA A O 1
ATOM 724 N N . GLU A 1 96 ? 16.547 10.227 3.037 1 90.38 96 GLU A N 1
ATOM 725 C CA . GLU A 1 96 ? 17.391 10.93 2.078 1 90.38 96 GLU A CA 1
ATOM 726 C C . GLU A 1 96 ? 16.781 12.266 1.673 1 90.38 96 GLU A C 1
ATOM 728 O O . GLU A 1 96 ? 17.484 13.25 1.472 1 90.38 96 GLU A O 1
ATOM 733 N N . THR A 1 97 ? 15.508 12.273 1.592 1 89.88 97 THR A N 1
ATOM 734 C CA . THR A 1 97 ? 14.797 13.445 1.089 1 89.88 97 THR A CA 1
ATOM 735 C C . THR A 1 97 ? 14.594 14.469 2.197 1 89.88 97 THR A C 1
ATOM 737 O O . THR A 1 97 ? 14.711 15.68 1.963 1 89.88 97 THR A O 1
ATOM 740 N N . PHE A 1 98 ? 14.367 13.977 3.457 1 87.94 98 PHE A N 1
ATOM 741 C CA . PHE A 1 98 ? 13.953 14.883 4.523 1 87.94 98 PHE A CA 1
ATOM 742 C C . PHE A 1 98 ? 14.969 14.891 5.66 1 87.94 98 PHE A C 1
ATOM 744 O O . PHE A 1 98 ? 14.789 15.586 6.66 1 87.94 98 PHE A O 1
ATOM 751 N N . GLY A 1 99 ? 15.844 14.023 5.578 1 78.31 99 GLY A N 1
ATOM 752 C CA . GLY A 1 99 ? 16.828 13.891 6.645 1 78.31 99 GLY A CA 1
ATOM 753 C C . GLY A 1 99 ? 17.391 15.227 7.105 1 78.31 99 GLY A C 1
ATOM 754 O O . GLY A 1 99 ? 17.703 15.398 8.281 1 78.31 99 GLY A O 1
ATOM 755 N N . GLU A 1 100 ? 17.453 16.172 6.23 1 67.75 100 GLU A N 1
ATOM 756 C CA . GLU A 1 100 ? 18.031 17.453 6.629 1 67.75 100 GLU A CA 1
ATOM 757 C C . GLU A 1 100 ? 16.984 18.344 7.281 1 67.75 100 GLU A C 1
ATOM 759 O O . GLU A 1 100 ? 17.328 19.375 7.8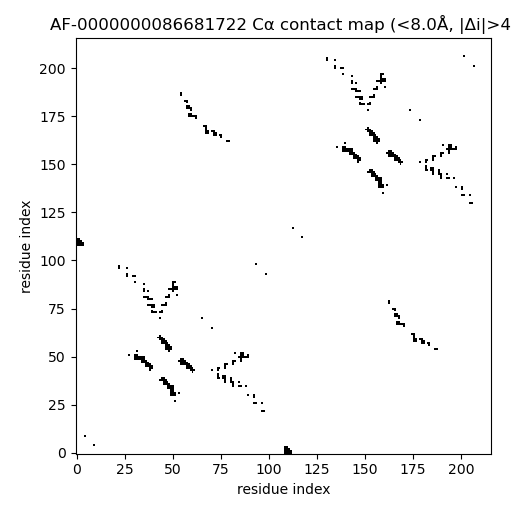83 1 67.75 100 GLU A O 1
ATOM 764 N N . TYR A 1 101 ? 15.742 18 7.16 1 63.91 101 TYR A N 1
ATOM 765 C CA . TYR A 1 101 ? 14.711 18.844 7.738 1 63.91 101 TYR A CA 1
ATOM 766 C C . TYR A 1 101 ? 14.539 18.562 9.227 1 63.91 101 TYR A C 1
ATOM 768 O O . TYR A 1 101 ? 14.344 17.422 9.625 1 63.91 101 TYR A O 1
ATOM 776 N N . LYS A 1 102 ? 15.359 19.266 10 1 56.09 102 LYS A N 1
ATOM 777 C CA . LYS A 1 102 ? 15.32 19.25 11.461 1 56.09 102 LYS A CA 1
ATOM 778 C C . LYS A 1 102 ? 13.891 19.438 11.969 1 56.09 102 LYS A C 1
ATOM 780 O O . LYS A 1 102 ? 13.188 20.359 11.547 1 56.09 102 LYS A O 1
ATOM 785 N N . PRO A 1 103 ? 13.305 18.438 12.523 1 52.81 103 PRO A N 1
ATOM 786 C CA . PRO A 1 103 ? 12.008 18.75 13.117 1 52.81 103 PRO A CA 1
ATOM 787 C C . PRO A 1 103 ? 12.023 20.062 13.906 1 52.81 103 PRO A C 1
ATOM 789 O O . PRO A 1 103 ? 13.055 20.438 14.469 1 52.81 103 PRO A O 1
ATOM 792 N N . LEU A 1 104 ? 11.211 21.016 13.562 1 48.12 104 LEU A N 1
ATOM 793 C CA . LEU A 1 104 ? 11.094 22.156 14.461 1 48.12 104 LEU A CA 1
ATOM 794 C C . LEU A 1 104 ? 11.023 21.703 15.914 1 48.12 104 LEU A C 1
ATOM 796 O O . LEU A 1 104 ? 9.984 21.219 16.375 1 48.12 104 LEU A O 1
ATOM 800 N N . ALA A 1 105 ? 11.758 20.75 16.391 1 47.53 105 ALA A N 1
ATOM 801 C CA . ALA A 1 105 ? 11.727 20.453 17.828 1 47.53 105 ALA A CA 1
ATOM 802 C C . ALA A 1 105 ? 11.812 21.719 18.656 1 47.53 105 ALA A C 1
ATOM 804 O O . ALA A 1 105 ? 12.461 22.688 18.266 1 47.53 105 ALA A O 1
ATOM 805 N N . PRO A 1 106 ? 10.734 21.891 19.641 1 43.44 106 PRO A N 1
ATOM 806 C CA . PRO A 1 106 ? 10.914 22.906 20.688 1 43.44 106 PRO A CA 1
ATOM 807 C C . PRO A 1 106 ? 12.328 22.891 21.266 1 43.44 106 PRO A C 1
ATOM 809 O O . PRO A 1 106 ? 12.57 23.531 22.297 1 43.44 106 PRO A O 1
ATOM 812 N N . GLY A 1 107 ? 13.312 22.219 20.672 1 38.31 107 GLY A N 1
ATOM 813 C CA . GLY A 1 107 ? 14.547 22.281 21.438 1 38.31 107 GLY A CA 1
ATOM 814 C C . GLY A 1 107 ? 15.086 23.688 21.594 1 38.31 107 GLY A C 1
ATOM 815 O O . GLY A 1 107 ? 16.234 23.875 22.016 1 38.31 107 GLY A O 1
ATOM 816 N N . GLY A 1 108 ? 14.391 24.875 21.328 1 31.45 108 GLY A N 1
ATOM 817 C CA . GLY A 1 108 ? 15.055 25.859 22.172 1 31.45 108 GLY A CA 1
ATOM 818 C C . GLY A 1 108 ? 14.891 25.594 23.656 1 31.45 108 GLY A C 1
ATOM 819 O O . GLY A 1 108 ? 14.023 24.812 24.062 1 31.45 108 GLY A O 1
ATOM 820 N N . MET B 1 1 ? 1.751 45.25 21.406 1 35.78 1 MET B N 1
ATOM 821 C CA . MET B 1 1 ? 0.41 44.688 21.594 1 35.78 1 MET B CA 1
ATOM 822 C C . MET B 1 1 ? 0.404 43.188 21.406 1 35.78 1 MET B C 1
ATOM 824 O O . MET B 1 1 ? 0.533 42.688 20.281 1 35.78 1 MET B O 1
ATOM 828 N N . GLY B 1 2 ? 1.005 42.344 22.25 1 47.44 2 GLY B N 1
ATOM 829 C CA . GLY B 1 2 ? 1.22 40.906 22.266 1 47.44 2 GLY B CA 1
ATOM 830 C C . GLY B 1 2 ? -0.068 40.094 22.172 1 47.44 2 GLY B C 1
ATOM 831 O O . GLY B 1 2 ? -1.139 40.594 22.531 1 47.44 2 GLY B O 1
ATOM 832 N N . ARG B 1 3 ? -0.26 39.406 21.125 1 57.16 3 ARG B N 1
ATOM 833 C CA . ARG B 1 3 ? -1.555 38.719 21.016 1 57.16 3 ARG B CA 1
ATOM 834 C C . ARG B 1 3 ? -1.948 38.062 22.328 1 57.16 3 ARG B C 1
ATOM 836 O O . ARG B 1 3 ? -1.115 37.438 22.984 1 57.16 3 ARG B O 1
ATOM 843 N N . GLU B 1 4 ? -2.781 38.688 23.031 1 63.72 4 GLU B N 1
ATOM 844 C CA . GLU B 1 4 ? -3.389 38.031 24.188 1 63.72 4 GLU B CA 1
ATOM 845 C C . GLU B 1 4 ? -3.895 36.625 23.828 1 63.72 4 GLU B C 1
ATOM 847 O O . GLU B 1 4 ? -4.605 36.469 22.828 1 63.72 4 GLU B O 1
ATOM 852 N N . ILE B 1 5 ? -3.068 35.594 24.219 1 64.69 5 ILE B N 1
ATOM 853 C CA . ILE B 1 5 ? -3.434 34.219 23.984 1 64.69 5 ILE B CA 1
ATOM 854 C C . ILE B 1 5 ? -4.637 33.844 24.844 1 64.69 5 ILE B C 1
ATOM 856 O O . ILE B 1 5 ? -4.629 34.062 26.062 1 64.69 5 ILE B O 1
ATOM 860 N N . ASP B 1 6 ? -5.824 33.812 24.344 1 79.69 6 ASP B N 1
ATOM 861 C CA . ASP B 1 6 ? -7.031 33.312 25 1 79.69 6 ASP B CA 1
ATOM 862 C C . ASP B 1 6 ? -6.898 31.828 25.359 1 79.69 6 ASP B C 1
ATOM 864 O O . ASP B 1 6 ? -6.812 30.984 24.484 1 79.69 6 ASP B O 1
ATOM 868 N N . GLU B 1 7 ? -6.68 31.609 26.703 1 84.56 7 GLU B N 1
ATOM 869 C CA . GLU B 1 7 ? -6.469 30.266 27.219 1 84.56 7 GLU B CA 1
ATOM 870 C C . GLU B 1 7 ? -7.594 29.328 26.797 1 84.56 7 GLU B C 1
ATOM 872 O O . GLU B 1 7 ? -7.355 28.156 26.5 1 84.56 7 GLU B O 1
ATOM 877 N N . ALA B 1 8 ? -8.742 29.891 26.75 1 88.06 8 ALA B N 1
ATOM 878 C CA . ALA B 1 8 ? -9.898 29.094 26.344 1 88.06 8 ALA B CA 1
ATOM 879 C C . ALA B 1 8 ? -9.789 28.656 24.891 1 88.06 8 ALA B C 1
ATOM 881 O O . ALA B 1 8 ? -10.141 27.531 24.547 1 88.06 8 ALA B O 1
ATOM 882 N N . TRP B 1 9 ? -9.359 29.594 24.094 1 86.12 9 TRP B N 1
ATOM 883 C CA . TRP B 1 9 ? -9.172 29.297 22.688 1 86.12 9 TRP B CA 1
ATOM 884 C C . TRP B 1 9 ? -8.102 28.234 22.484 1 86.12 9 TRP B C 1
ATOM 886 O O . TRP B 1 9 ? -8.266 27.328 21.672 1 86.12 9 TRP B O 1
ATOM 896 N N . ILE B 1 10 ? -7.027 28.219 23.266 1 85.75 10 ILE B N 1
ATOM 897 C CA . ILE B 1 10 ? -5.945 27.234 23.203 1 85.75 10 ILE B CA 1
ATOM 898 C C . ILE B 1 10 ? -6.453 25.875 23.641 1 85.75 10 ILE B C 1
ATOM 900 O O . ILE B 1 10 ? -6.176 24.859 22.984 1 85.75 10 ILE B O 1
ATOM 904 N N . GLU B 1 11 ? -7.215 25.875 24.719 1 88.94 11 GLU B N 1
ATOM 905 C CA . GLU B 1 11 ? -7.746 24.625 25.234 1 88.94 11 GLU B CA 1
ATOM 906 C C . GLU B 1 11 ? -8.672 23.953 24.219 1 88.94 11 GLU B C 1
ATOM 908 O O . GLU B 1 11 ? -8.617 22.734 24.031 1 88.94 11 GLU B O 1
ATOM 913 N N . GLU B 1 12 ? -9.469 24.781 23.562 1 89.38 12 GLU B N 1
ATOM 914 C CA . GLU B 1 12 ? -10.383 24.25 22.547 1 89.38 12 GLU B CA 1
ATOM 915 C C . GLU B 1 12 ? -9.617 23.703 21.359 1 89.38 12 GLU B C 1
ATOM 917 O O . GLU B 1 12 ? -9.992 22.656 20.797 1 89.38 12 GLU B O 1
ATOM 922 N N . ALA B 1 13 ? -8.586 24.359 20.969 1 87.81 13 ALA B N 1
ATOM 923 C CA . ALA B 1 13 ? -7.77 23.906 19.844 1 87.81 13 ALA B CA 1
ATOM 924 C C . ALA B 1 13 ? -7.09 22.578 20.156 1 87.81 13 ALA B C 1
ATOM 926 O O . ALA B 1 13 ? -7.047 21.672 19.312 1 87.81 13 ALA B O 1
ATOM 927 N N . ILE B 1 14 ? -6.637 22.406 21.391 1 89.56 14 ILE B N 1
ATOM 928 C CA . ILE B 1 14 ? -5.977 21.188 21.812 1 89.56 14 ILE B CA 1
ATOM 929 C C . ILE B 1 14 ? -6.973 20.031 21.797 1 89.56 14 ILE B C 1
ATOM 931 O O . ILE B 1 14 ? -6.668 18.938 21.297 1 89.56 14 ILE B O 1
ATOM 935 N N . GLU B 1 15 ? -8.109 20.328 22.312 1 92 15 GLU B N 1
ATOM 936 C CA . GLU B 1 15 ? -9.141 19.297 22.359 1 92 15 GLU B CA 1
ATOM 937 C C . GLU B 1 15 ? -9.539 18.859 20.953 1 92 15 GLU B C 1
ATOM 939 O O . GLU B 1 15 ? -9.734 17.672 20.688 1 92 15 GLU B O 1
ATOM 944 N N . ARG B 1 16 ? -9.703 19.812 20.078 1 89.06 16 ARG B N 1
ATOM 945 C CA . ARG B 1 16 ? -10.039 19.5 18.703 1 89.06 16 ARG B CA 1
ATOM 946 C C . ARG B 1 16 ? -8.953 18.641 18.047 1 89.06 16 ARG B C 1
ATOM 948 O O . ARG B 1 16 ? -9.25 17.672 17.359 1 89.06 16 ARG B O 1
ATOM 955 N N . TYR B 1 17 ? -7.684 19 18.344 1 88.25 17 TYR B N 1
ATOM 956 C CA . TYR B 1 17 ? -6.555 18.25 17.797 1 88.25 17 TYR B CA 1
ATOM 957 C C . TYR B 1 17 ? -6.555 16.812 18.328 1 88.25 17 TYR B C 1
ATOM 959 O O . TYR B 1 17 ? -6.344 15.867 17.562 1 88.25 17 TYR B O 1
ATOM 967 N N . ARG B 1 18 ? -6.84 16.656 19.562 1 91.62 18 ARG B N 1
ATOM 968 C CA . ARG B 1 18 ? -6.895 15.328 20.156 1 91.62 18 ARG B CA 1
ATOM 969 C C . ARG B 1 18 ? -7.992 14.477 19.531 1 91.62 18 ARG B C 1
ATOM 971 O O . ARG B 1 18 ? -7.793 13.289 19.266 1 91.62 18 ARG B O 1
ATOM 978 N N . ARG B 1 19 ? -9.094 15.109 19.266 1 90.5 19 ARG B N 1
ATOM 979 C CA . ARG B 1 19 ? -10.203 14.398 18.641 1 90.5 19 ARG B CA 1
ATOM 980 C C . ARG B 1 19 ? -9.828 13.93 17.234 1 90.5 19 ARG B C 1
ATOM 982 O O . ARG B 1 19 ? -10.172 12.82 16.844 1 90.5 19 ARG B O 1
ATOM 989 N N . ILE B 1 20 ? -9.164 14.742 16.531 1 90 20 ILE B N 1
ATOM 990 C CA . ILE B 1 20 ? -8.719 14.398 15.18 1 90 20 ILE B CA 1
ATOM 991 C C . ILE B 1 20 ? -7.754 13.211 15.25 1 90 20 ILE B C 1
ATOM 993 O O . ILE B 1 20 ? -7.855 12.273 14.453 1 90 20 ILE B O 1
ATOM 997 N N . GLU B 1 21 ? -6.84 13.234 16.141 1 91.31 21 GLU B N 1
ATOM 998 C CA . GLU B 1 21 ? -5.887 12.141 16.312 1 91.31 21 GLU B CA 1
ATOM 999 C C . GLU B 1 21 ? -6.598 10.836 16.641 1 91.31 21 GLU B C 1
ATOM 1001 O O . GLU B 1 21 ? -6.227 9.773 16.141 1 91.31 21 GLU B O 1
ATOM 1006 N N . ASP B 1 22 ? -7.539 11 17.5 1 93.31 22 ASP B N 1
ATOM 1007 C CA . ASP B 1 22 ? -8.312 9.82 17.859 1 93.31 22 ASP B CA 1
ATOM 1008 C C . ASP B 1 22 ? -9.031 9.234 16.641 1 93.31 22 ASP B C 1
ATOM 1010 O O . ASP B 1 22 ? -9.055 8.016 16.469 1 93.31 22 ASP B O 1
ATOM 1014 N N . ARG B 1 23 ? -9.578 10.086 15.859 1 91.69 23 ARG B N 1
ATOM 1015 C CA . ARG B 1 23 ? -10.289 9.641 14.664 1 91.69 23 ARG B CA 1
ATOM 1016 C C . ARG B 1 23 ? -9.32 9.023 13.656 1 91.69 23 ARG B C 1
ATOM 1018 O O . ARG B 1 23 ? -9.656 8.039 12.984 1 91.69 23 ARG B O 1
ATOM 1025 N N . ALA B 1 24 ? -8.234 9.641 13.539 1 93.12 24 ALA B N 1
ATOM 1026 C CA . ALA B 1 24 ? -7.203 9.102 12.656 1 93.12 24 ALA B CA 1
ATOM 1027 C C . ALA B 1 24 ? -6.781 7.703 13.094 1 93.12 24 ALA B C 1
ATOM 1029 O O . ALA B 1 24 ? -6.609 6.812 12.258 1 93.12 24 ALA B O 1
ATOM 1030 N N . ALA B 1 25 ? -6.57 7.484 14.359 1 94.19 25 ALA B N 1
ATOM 1031 C CA . ALA B 1 25 ? -6.195 6.176 14.898 1 94.19 25 ALA B CA 1
ATOM 1032 C C . ALA B 1 25 ? -7.289 5.145 14.641 1 94.19 25 ALA B C 1
ATOM 1034 O O . ALA B 1 25 ? -7.004 3.998 14.289 1 94.19 25 ALA B O 1
ATOM 1035 N N . GLU B 1 26 ? -8.492 5.613 14.82 1 93.12 26 GLU B N 1
ATOM 1036 C CA . GLU B 1 26 ? -9.633 4.746 14.539 1 93.12 26 GLU B CA 1
ATOM 1037 C C . GLU B 1 26 ? -9.68 4.352 13.062 1 93.12 26 GLU B C 1
ATOM 1039 O O . GLU B 1 26 ? -9.938 3.193 12.734 1 93.12 26 GLU B O 1
ATOM 1044 N N . PHE B 1 27 ? -9.516 5.293 12.211 1 95.56 27 PHE B N 1
ATOM 1045 C CA . PHE B 1 27 ? -9.445 5.047 10.773 1 95.56 27 PHE B CA 1
ATOM 1046 C C . PHE B 1 27 ? -8.391 3.998 10.453 1 95.56 27 PHE B C 1
ATOM 1048 O O . PHE B 1 27 ? -8.672 3.037 9.727 1 95.56 27 PHE B O 1
ATOM 1055 N N . ASP B 1 28 ? -7.25 4.156 11.008 1 95.12 28 ASP B N 1
ATOM 1056 C CA . ASP B 1 28 ? -6.141 3.242 10.742 1 95.12 28 ASP B CA 1
ATOM 1057 C C . ASP B 1 28 ? -6.484 1.82 11.18 1 95.12 28 ASP B C 1
ATOM 1059 O O . ASP B 1 28 ? -6.215 0.859 10.461 1 95.12 28 ASP B O 1
ATOM 1063 N N . ARG B 1 29 ? -7.039 1.686 12.328 1 95.56 29 ARG B N 1
ATOM 1064 C CA . ARG B 1 29 ? -7.434 0.374 12.836 1 95.56 29 ARG B CA 1
ATOM 1065 C C . ARG B 1 29 ? -8.492 -0.264 11.938 1 95.56 29 ARG B C 1
ATOM 1067 O O . ARG B 1 29 ? -8.391 -1.445 11.602 1 95.56 29 ARG B O 1
ATOM 1074 N N . ALA B 1 30 ? -9.406 0.54 11.57 1 95.75 30 ALA B N 1
ATOM 1075 C CA . ALA B 1 30 ? -10.477 0.042 10.711 1 95.75 30 ALA B CA 1
ATOM 1076 C C . ALA B 1 30 ? -9.93 -0.378 9.352 1 95.75 30 ALA B C 1
ATOM 1078 O O . ALA B 1 30 ? -10.328 -1.411 8.805 1 95.75 30 ALA B O 1
ATOM 1079 N N . ALA B 1 31 ? -9.078 0.393 8.766 1 95.94 31 ALA B N 1
ATOM 1080 C CA . ALA B 1 31 ? -8.5 0.1 7.461 1 95.94 31 ALA B CA 1
ATOM 1081 C C . ALA B 1 31 ? -7.785 -1.25 7.465 1 95.94 31 ALA B C 1
ATOM 1083 O O . ALA B 1 31 ? -7.758 -1.949 6.449 1 95.94 31 ALA B O 1
ATOM 1084 N N . ARG B 1 32 ? -7.27 -1.617 8.594 1 95.5 32 ARG B N 1
ATOM 1085 C CA . ARG B 1 32 ? -6.551 -2.881 8.711 1 95.5 32 ARG B CA 1
ATOM 1086 C C . ARG B 1 32 ? -7.516 -4.047 8.906 1 95.5 32 ARG B C 1
ATOM 1088 O O . ARG B 1 32 ? -7.16 -5.199 8.656 1 95.5 32 ARG B O 1
ATOM 1095 N N . SER B 1 33 ? -8.695 -3.744 9.328 1 95.94 33 SER B N 1
ATOM 1096 C CA . SER B 1 33 ? -9.625 -4.793 9.719 1 95.94 33 SER B CA 1
ATOM 1097 C C . SER B 1 33 ? -10.617 -5.105 8.602 1 95.94 33 SER B C 1
ATOM 1099 O O . SER B 1 33 ? -11.258 -6.156 8.609 1 95.94 33 SER B O 1
ATOM 1101 N N . ILE B 1 34 ? -10.789 -4.211 7.723 1 96.31 34 ILE B N 1
ATOM 1102 C CA . ILE B 1 34 ? -11.703 -4.418 6.602 1 96.31 34 ILE B CA 1
ATOM 1103 C C . ILE B 1 34 ? -10.969 -5.117 5.461 1 96.31 34 ILE B C 1
ATOM 1105 O O . ILE B 1 34 ? -10 -4.586 4.918 1 96.31 34 ILE B O 1
ATOM 1109 N N . ASP B 1 35 ? -11.523 -6.254 5.152 1 97.31 35 ASP B N 1
ATOM 1110 C CA . ASP B 1 35 ? -10.914 -7.039 4.082 1 97.31 35 ASP B CA 1
ATOM 1111 C C . ASP B 1 35 ? -11.836 -7.109 2.863 1 97.31 35 ASP B C 1
ATOM 1113 O O . ASP B 1 35 ? -13.062 -7.172 3.006 1 97.31 35 ASP B O 1
ATOM 1117 N N . VAL B 1 36 ? -11.258 -7.105 1.734 1 97.75 36 VAL B N 1
ATOM 1118 C CA . VAL B 1 36 ? -11.961 -7.309 0.475 1 97.75 36 VAL B CA 1
ATOM 1119 C C . VAL B 1 36 ? -11.344 -8.484 -0.282 1 97.75 36 VAL B C 1
ATOM 1121 O O . VAL B 1 36 ? -10.125 -8.664 -0.274 1 97.75 36 VAL B O 1
ATOM 1124 N N . SER B 1 37 ? -12.164 -9.281 -0.876 1 98.44 37 SER B N 1
ATOM 1125 C CA . SER B 1 37 ? -11.727 -10.398 -1.707 1 98.44 37 SER B CA 1
ATOM 1126 C C . SER B 1 37 ? -11.977 -10.117 -3.186 1 98.44 37 SER B C 1
ATOM 1128 O O . SER B 1 37 ? -13.078 -9.703 -3.564 1 98.44 37 SER B O 1
ATOM 1130 N N . VAL B 1 38 ? -10.914 -10.375 -3.986 1 98.44 38 VAL B N 1
ATOM 1131 C CA . VAL B 1 38 ? -11.047 -10.172 -5.426 1 98.44 38 VAL B CA 1
ATOM 1132 C C . VAL B 1 38 ? -10.469 -11.367 -6.172 1 98.44 38 VAL B C 1
ATOM 1134 O O . VAL B 1 38 ? -9.656 -12.117 -5.621 1 98.44 38 VAL B O 1
ATOM 1137 N N . HIS B 1 39 ? -10.891 -11.516 -7.391 1 98.56 39 HIS B N 1
ATOM 1138 C CA . HIS B 1 39 ? -10.422 -12.602 -8.242 1 98.56 39 HIS B CA 1
ATOM 1139 C C . HIS B 1 39 ? -9.805 -12.062 -9.531 1 98.56 39 HIS B C 1
ATOM 1141 O O . HIS B 1 39 ? -10.18 -10.984 -10 1 98.56 39 HIS B O 1
ATOM 1147 N N . SER B 1 40 ? -8.875 -12.859 -10.008 1 98.81 40 SER B N 1
ATOM 1148 C CA . SER B 1 40 ? -8.453 -12.602 -11.383 1 98.81 40 SER B CA 1
ATOM 1149 C C . SER B 1 40 ? -9.609 -12.805 -12.359 1 98.81 40 SER B C 1
ATOM 1151 O O . SER B 1 40 ? -10.57 -13.516 -12.062 1 98.81 40 SER B O 1
ATOM 1153 N N . PRO B 1 41 ? -9.57 -12.133 -13.477 1 98.31 41 PRO B N 1
ATOM 1154 C CA . PRO B 1 41 ? -10.656 -12.25 -14.453 1 98.31 41 PRO B CA 1
ATOM 1155 C C . PRO B 1 41 ? -10.906 -13.695 -14.883 1 98.31 41 PRO B C 1
ATOM 1157 O O . PRO B 1 41 ? -12.047 -14.07 -15.156 1 98.31 41 PRO B O 1
ATOM 1160 N N . ASP B 1 42 ? -9.891 -14.508 -14.898 1 98.06 42 ASP B N 1
ATOM 1161 C CA . ASP B 1 42 ? -10.047 -15.891 -15.344 1 98.06 42 ASP B CA 1
ATOM 1162 C C . ASP B 1 42 ? -10.406 -16.812 -14.172 1 98.06 42 ASP B C 1
ATOM 1164 O O . ASP B 1 42 ? -10.523 -18.016 -14.344 1 98.06 42 ASP B O 1
ATOM 1168 N N . GLY B 1 43 ? -10.453 -16.281 -12.961 1 98.44 43 GLY B N 1
ATOM 1169 C CA . GLY B 1 43 ? -10.906 -17.031 -11.797 1 98.44 43 GLY B CA 1
ATOM 1170 C C . GLY B 1 43 ? -9.82 -17.859 -11.156 1 98.44 43 GLY B C 1
ATOM 1171 O O . GLY B 1 43 ? -10.055 -18.531 -10.148 1 98.44 43 GLY B O 1
ATOM 1172 N N . LEU B 1 44 ? -8.641 -17.828 -11.656 1 98.69 44 LEU B N 1
ATOM 1173 C CA . LEU B 1 44 ? -7.559 -18.703 -11.203 1 98.69 44 LEU B CA 1
ATOM 1174 C C . LEU B 1 44 ? -7.023 -18.25 -9.844 1 98.69 44 LEU B C 1
ATOM 1176 O O . LEU B 1 44 ? -6.609 -19.078 -9.031 1 98.69 44 LEU B O 1
ATOM 1180 N N . VAL B 1 45 ? -6.977 -16.953 -9.625 1 98.88 45 VAL B N 1
ATOM 1181 C CA . VAL B 1 45 ? -6.324 -16.422 -8.438 1 98.88 45 VAL B CA 1
ATOM 1182 C C . VAL B 1 45 ? -7.336 -15.633 -7.602 1 98.88 45 VAL B C 1
ATOM 1184 O O . VAL B 1 45 ? -8.117 -14.844 -8.141 1 98.88 45 VAL B O 1
ATOM 1187 N N . GLU B 1 46 ? -7.316 -15.852 -6.371 1 98.88 46 GLU B N 1
ATOM 1188 C CA . GLU B 1 46 ? -8.047 -15.055 -5.387 1 98.88 46 GLU B CA 1
ATOM 1189 C C . GLU B 1 46 ? -7.09 -14.352 -4.43 1 98.88 46 GLU B C 1
ATOM 1191 O O . GLU B 1 46 ? -6.137 -14.953 -3.936 1 98.88 46 GLU B O 1
ATOM 1196 N N . VAL B 1 47 ? -7.375 -13.109 -4.148 1 98.75 47 VAL B N 1
ATOM 1197 C CA . VAL B 1 47 ? -6.559 -12.312 -3.24 1 98.75 47 VAL B CA 1
ATOM 1198 C C . VAL B 1 47 ? -7.449 -11.68 -2.174 1 98.75 47 VAL B C 1
ATOM 1200 O O . VAL B 1 47 ? -8.516 -11.148 -2.484 1 98.75 47 VAL B O 1
ATOM 1203 N N . VAL B 1 48 ? -7.035 -11.781 -0.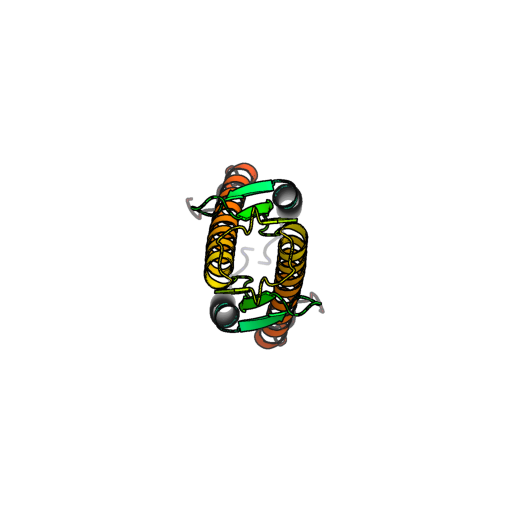967 1 98.69 48 VAL B N 1
ATOM 1204 C CA . VAL B 1 48 ? -7.645 -11.039 0.134 1 98.69 48 VAL B CA 1
ATOM 1205 C C . VAL B 1 48 ? -6.73 -9.898 0.56 1 98.69 48 VAL B C 1
ATOM 1207 O O . VAL B 1 48 ? -5.555 -10.109 0.865 1 98.69 48 VAL B O 1
ATOM 1210 N N . VAL B 1 49 ? -7.281 -8.727 0.588 1 97.81 49 VAL B N 1
ATOM 1211 C CA . VAL B 1 49 ? -6.496 -7.539 0.904 1 97.81 49 VAL B CA 1
ATOM 1212 C C . VAL B 1 49 ? -7.273 -6.645 1.868 1 97.81 49 VAL B C 1
ATOM 1214 O O . VAL B 1 49 ? -8.5 -6.539 1.775 1 97.81 49 VAL B O 1
ATOM 1217 N N . SER B 1 50 ? -6.594 -6.008 2.758 1 97.38 50 SER B N 1
ATOM 1218 C CA . SER B 1 50 ? -7.211 -5.043 3.66 1 97.38 50 SER B CA 1
ATOM 1219 C C . SER B 1 50 ? -7.297 -3.664 3.018 1 97.38 50 SER B C 1
ATOM 1221 O O . SER B 1 50 ? -6.625 -3.393 2.021 1 97.38 50 SER B O 1
ATOM 1223 N N . ALA B 1 51 ? -8.07 -2.783 3.609 1 97.06 51 ALA B N 1
ATOM 1224 C CA . ALA B 1 51 ? -8.25 -1.432 3.084 1 97.06 51 ALA B CA 1
ATOM 1225 C C . ALA B 1 51 ? -6.949 -0.637 3.158 1 97.06 51 ALA B C 1
ATOM 1227 O O . ALA B 1 51 ? -6.777 0.35 2.439 1 97.06 51 ALA B O 1
ATOM 1228 N N . ASP B 1 52 ? -6.027 -1.043 4.051 1 92.88 52 ASP B N 1
ATOM 1229 C CA . ASP B 1 52 ? -4.746 -0.351 4.121 1 92.88 52 ASP B CA 1
ATOM 1230 C C . ASP B 1 52 ? -3.779 -0.877 3.062 1 92.88 52 ASP B C 1
ATOM 1232 O O . ASP B 1 52 ? -2.625 -0.45 3 1 92.88 52 ASP B O 1
ATOM 1236 N N . GLY B 1 53 ? -4.203 -1.833 2.268 1 93.06 53 GLY B N 1
ATOM 1237 C CA . GLY B 1 53 ? -3.424 -2.303 1.134 1 93.06 53 GLY B CA 1
ATOM 1238 C C . GLY B 1 53 ? -2.586 -3.527 1.452 1 93.06 53 GLY B C 1
ATOM 1239 O O . GLY B 1 53 ? -1.788 -3.973 0.625 1 93.06 53 GLY B O 1
ATOM 1240 N N . THR B 1 54 ? -2.713 -4.07 2.652 1 93.56 54 THR B N 1
ATOM 1241 C CA . THR B 1 54 ? -1.969 -5.27 3.023 1 93.56 54 THR B CA 1
ATOM 1242 C C . THR B 1 54 ? -2.623 -6.516 2.438 1 93.56 54 THR B C 1
ATOM 1244 O O . THR B 1 54 ? -3.805 -6.773 2.674 1 93.56 54 THR B O 1
ATOM 1247 N N . ILE B 1 55 ? -1.84 -7.223 1.667 1 95.88 55 ILE B N 1
ATOM 1248 C CA . ILE B 1 55 ? -2.336 -8.5 1.172 1 95.88 55 ILE B CA 1
ATOM 1249 C C . ILE B 1 55 ? -2.252 -9.555 2.277 1 95.88 55 ILE B C 1
ATOM 1251 O O . ILE B 1 55 ? -1.165 -9.844 2.781 1 95.88 55 ILE B O 1
ATOM 1255 N N . LYS B 1 56 ? -3.389 -10.133 2.588 1 96.75 56 LYS B N 1
ATOM 1256 C CA . LYS B 1 56 ? -3.496 -11.07 3.699 1 96.75 56 LYS B CA 1
ATOM 1257 C C . LYS B 1 56 ? -3.398 -12.516 3.211 1 96.75 56 LYS B C 1
ATOM 1259 O O . LYS B 1 56 ? -2.934 -13.391 3.939 1 96.75 56 LYS B O 1
ATOM 1264 N N . ASP B 1 57 ? -3.953 -12.664 1.98 1 97.62 57 ASP B N 1
ATOM 1265 C CA . ASP B 1 57 ? -3.941 -14.023 1.447 1 97.62 57 ASP B CA 1
ATOM 1266 C C . ASP B 1 57 ? -3.971 -14.016 -0.08 1 97.62 57 ASP B C 1
ATOM 1268 O O . ASP B 1 57 ? -4.508 -13.086 -0.689 1 97.62 57 ASP B O 1
ATOM 1272 N N . VAL B 1 58 ? -3.389 -15.062 -0.653 1 98.69 58 VAL B N 1
ATOM 1273 C CA . VAL B 1 58 ? -3.443 -15.352 -2.082 1 98.69 58 VAL B CA 1
ATOM 1274 C C . VAL B 1 58 ? -3.658 -16.844 -2.297 1 98.69 58 VAL B C 1
ATOM 1276 O O . VAL B 1 58 ? -2.926 -17.672 -1.742 1 98.69 58 VAL B O 1
ATOM 1279 N N . ARG B 1 59 ? -4.59 -17.188 -3.121 1 98.81 59 ARG B N 1
ATOM 1280 C CA . ARG B 1 59 ? -4.867 -18.578 -3.471 1 98.81 59 ARG B CA 1
ATOM 1281 C C . ARG B 1 59 ? -4.867 -18.766 -4.984 1 98.81 59 ARG B C 1
ATOM 1283 O O . ARG B 1 59 ? -5.484 -17.984 -5.715 1 98.81 59 ARG B O 1
ATOM 1290 N N . VAL B 1 60 ? -4.148 -19.703 -5.367 1 98.88 60 VAL B N 1
ATOM 1291 C CA . VAL B 1 60 ? -4.102 -20.094 -6.773 1 98.88 60 VAL B CA 1
ATOM 1292 C C . VAL B 1 60 ? -4.879 -21.391 -6.98 1 98.88 60 VAL B C 1
ATOM 1294 O O . VAL B 1 60 ? -4.672 -22.359 -6.258 1 98.88 60 VAL B O 1
ATOM 1297 N N . GLY B 1 61 ? -5.707 -21.391 -7.941 1 98.69 61 GLY B N 1
ATOM 1298 C CA . GLY B 1 61 ? -6.52 -22.562 -8.25 1 98.69 61 GLY B CA 1
ATOM 1299 C C . GLY B 1 61 ? -5.766 -23.625 -9.023 1 98.69 61 GLY B C 1
ATOM 1300 O O . GLY B 1 61 ? -4.535 -23.688 -8.969 1 98.69 61 GLY B O 1
ATOM 1301 N N . SER B 1 62 ? -6.562 -24.406 -9.695 1 98.19 62 SER B N 1
ATOM 1302 C CA . SER B 1 62 ? -5.996 -25.547 -10.398 1 98.19 62 SER B CA 1
ATOM 1303 C C . SER B 1 62 ? -4.98 -25.109 -11.445 1 98.19 62 SER B C 1
ATOM 1305 O O . SER B 1 62 ? -5.238 -24.188 -12.219 1 98.19 62 SER B O 1
ATOM 1307 N N . LEU B 1 63 ? -3.938 -25.906 -11.555 1 98.31 63 LEU B N 1
ATOM 1308 C CA . LEU B 1 63 ? -2.869 -25.594 -12.5 1 98.31 63 LEU B CA 1
ATOM 1309 C C .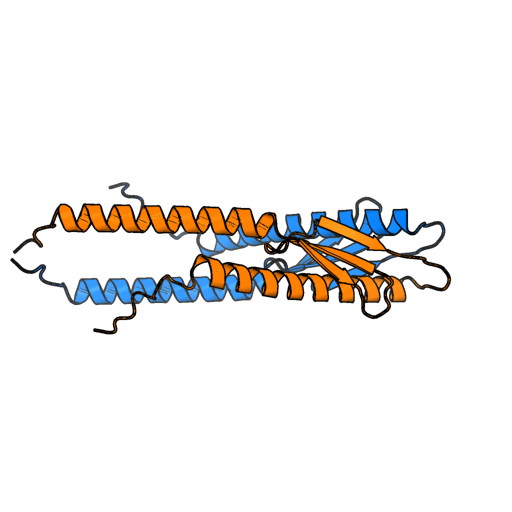 LEU B 1 63 ? -3.01 -26.438 -13.773 1 98.31 63 LEU B C 1
ATOM 1311 O O . LEU B 1 63 ? -2.205 -26.297 -14.695 1 98.31 63 LEU B O 1
ATOM 1315 N N . ALA B 1 64 ? -3.975 -27.281 -13.75 1 97.25 64 ALA B N 1
ATOM 1316 C CA . ALA B 1 64 ? -4.152 -28.156 -14.906 1 97.25 64 ALA B CA 1
ATOM 1317 C C . ALA B 1 64 ? -4.254 -27.344 -16.203 1 97.25 64 ALA B C 1
ATOM 1319 O O . ALA B 1 64 ? -5.141 -26.5 -16.344 1 97.25 64 ALA B O 1
ATOM 1320 N N . GLY B 1 65 ? -3.348 -27.547 -17.156 1 96.56 65 GLY B N 1
ATOM 1321 C CA . GLY B 1 65 ? -3.377 -26.906 -18.453 1 96.56 65 GLY B CA 1
ATOM 1322 C C . GLY B 1 65 ? -2.852 -25.469 -18.422 1 96.56 65 GLY B C 1
ATOM 1323 O O . GLY B 1 65 ? -2.945 -24.75 -19.422 1 96.56 65 GLY B O 1
ATOM 1324 N N . ARG B 1 66 ? -2.344 -25.109 -17.297 1 97.5 66 ARG B N 1
ATOM 1325 C CA . ARG B 1 66 ? -1.829 -23.75 -17.172 1 97.5 66 ARG B CA 1
ATOM 1326 C C . ARG B 1 66 ? -0.322 -23.719 -17.406 1 97.5 66 ARG B C 1
ATOM 1328 O O . ARG B 1 66 ? 0.4 -24.609 -16.969 1 97.5 66 ARG B O 1
ATOM 1335 N N . THR B 1 67 ? 0.067 -22.594 -18.047 1 98 67 THR B N 1
ATOM 1336 C CA . THR B 1 67 ? 1.492 -22.297 -18.156 1 98 67 THR B CA 1
ATOM 1337 C C . THR B 1 67 ? 1.926 -21.312 -17.078 1 98 67 THR B C 1
ATOM 1339 O O . THR B 1 67 ? 1.086 -20.672 -16.438 1 98 67 THR B O 1
ATOM 1342 N N . SER B 1 68 ? 3.232 -21.234 -16.875 1 98.31 68 SER B N 1
ATOM 1343 C CA . SER B 1 68 ? 3.777 -20.219 -15.969 1 98.31 68 SER B CA 1
ATOM 1344 C C . SER B 1 68 ? 3.322 -18.828 -16.375 1 98.31 68 SER B C 1
ATOM 1346 O O . SER B 1 68 ? 3.033 -18 -15.508 1 98.31 68 SER B O 1
ATOM 1348 N N . ALA B 1 69 ? 3.293 -18.578 -17.641 1 98.31 69 ALA B N 1
ATOM 1349 C CA . ALA B 1 69 ? 2.854 -17.281 -18.141 1 98.31 69 ALA B CA 1
ATOM 1350 C C . ALA B 1 69 ? 1.394 -17.031 -17.797 1 98.31 69 ALA B C 1
ATOM 1352 O O . ALA B 1 69 ? 1.029 -15.906 -17.422 1 98.31 69 ALA B O 1
ATOM 1353 N N . ASP B 1 70 ? 0.615 -18.062 -17.891 1 98.38 70 ASP B N 1
ATOM 1354 C CA . ASP B 1 70 ? -0.792 -17.953 -17.516 1 98.38 70 ASP B CA 1
ATOM 1355 C C . ASP B 1 70 ? -0.941 -17.578 -16.047 1 98.38 70 ASP B C 1
ATOM 1357 O O . ASP B 1 70 ? -1.701 -16.672 -15.703 1 98.38 70 ASP B O 1
ATOM 1361 N N . VAL B 1 71 ? -0.231 -18.266 -15.273 1 98.75 71 VAL B N 1
ATOM 1362 C CA . VAL B 1 71 ? -0.325 -18.062 -13.828 1 98.75 71 VAL B CA 1
ATOM 1363 C C . VAL B 1 71 ? 0.211 -16.672 -13.469 1 98.75 71 VAL B C 1
ATOM 1365 O O . VAL B 1 71 ? -0.407 -15.953 -12.688 1 98.75 71 VAL B O 1
ATOM 1368 N N . SER B 1 72 ? 1.278 -16.297 -14.062 1 98.81 72 SER B N 1
ATOM 1369 C CA . SER B 1 72 ? 1.855 -14.984 -13.812 1 98.81 72 SER B CA 1
ATOM 1370 C C . SER B 1 72 ? 0.865 -13.875 -14.156 1 98.81 72 SER B C 1
ATOM 1372 O O . SER B 1 72 ? 0.678 -12.945 -13.367 1 98.81 72 SER B O 1
ATOM 1374 N N . ARG B 1 73 ? 0.309 -13.969 -15.266 1 98.69 73 ARG B N 1
ATOM 1375 C CA . ARG B 1 73 ? -0.658 -12.969 -15.703 1 98.69 73 ARG B CA 1
ATOM 1376 C C . ARG B 1 73 ? -1.846 -12.898 -14.742 1 98.69 73 ARG B C 1
ATOM 1378 O O . ARG B 1 73 ? -2.285 -11.812 -14.367 1 98.69 73 ARG B O 1
ATOM 1385 N N . SER B 1 74 ? -2.346 -14.062 -14.406 1 98.81 74 SER B N 1
ATOM 1386 C CA . SER B 1 74 ? -3.498 -14.125 -13.508 1 98.81 74 SER B CA 1
ATOM 1387 C C . SER B 1 74 ? -3.18 -13.5 -12.156 1 98.81 74 SER B C 1
ATOM 1389 O O . SER B 1 74 ? -3.998 -12.773 -11.594 1 98.81 74 SER B O 1
ATOM 1391 N N . VAL B 1 75 ? -1.993 -13.781 -11.625 1 98.81 75 VAL B N 1
ATOM 1392 C CA . VAL B 1 75 ? -1.567 -13.203 -10.359 1 98.81 75 VAL B CA 1
ATOM 1393 C C . VAL B 1 75 ? -1.461 -11.688 -10.484 1 98.81 75 VAL B C 1
ATOM 1395 O O . VAL B 1 75 ? -1.966 -10.945 -9.633 1 98.81 75 VAL B O 1
ATOM 1398 N N . ARG B 1 76 ? -0.862 -11.211 -11.516 1 98.62 76 ARG B N 1
ATOM 1399 C CA . ARG B 1 76 ? -0.729 -9.773 -11.719 1 98.62 76 ARG B CA 1
ATOM 1400 C C . ARG B 1 76 ? -2.096 -9.102 -11.766 1 98.62 76 ARG B C 1
ATOM 1402 O O . ARG B 1 76 ? -2.301 -8.055 -11.141 1 98.62 76 ARG B O 1
ATOM 1409 N N . ASP B 1 77 ? -2.938 -9.711 -12.539 1 98.5 77 ASP B N 1
ATOM 1410 C CA . ASP B 1 77 ? -4.277 -9.148 -12.68 1 98.5 77 ASP B CA 1
ATOM 1411 C C . ASP B 1 77 ? -4.992 -9.094 -11.328 1 98.5 77 ASP B C 1
ATOM 1413 O O . ASP B 1 77 ? -5.621 -8.094 -10.992 1 98.5 77 ASP B O 1
ATOM 1417 N N . ALA B 1 78 ? -4.902 -10.18 -10.602 1 98.69 78 ALA B N 1
ATOM 1418 C CA . ALA B 1 78 ? -5.574 -10.258 -9.305 1 98.69 78 ALA B CA 1
ATOM 1419 C C . ALA B 1 78 ? -4.973 -9.266 -8.32 1 98.69 78 ALA B C 1
ATOM 1421 O O . ALA B 1 78 ? -5.699 -8.602 -7.57 1 98.69 78 ALA B O 1
ATOM 1422 N N . VAL B 1 79 ? -3.672 -9.164 -8.312 1 98.06 79 VAL B N 1
ATOM 1423 C CA . VAL B 1 79 ? -2.986 -8.258 -7.402 1 98.06 79 VAL B CA 1
ATOM 1424 C C . VAL B 1 79 ? -3.32 -6.812 -7.762 1 98.06 79 VAL B C 1
ATOM 1426 O O . VAL B 1 79 ? -3.539 -5.98 -6.875 1 98.06 79 VAL B O 1
ATOM 1429 N N . SER B 1 80 ? -3.355 -6.469 -9.008 1 96.88 80 SER B N 1
ATOM 1430 C CA . SER B 1 80 ? -3.756 -5.141 -9.453 1 96.88 80 SER B CA 1
ATOM 1431 C C . SER B 1 80 ? -5.184 -4.816 -9.023 1 96.88 80 SER B C 1
ATOM 1433 O O . SER B 1 80 ? -5.445 -3.74 -8.484 1 96.88 80 SER B O 1
ATOM 1435 N N . ALA B 1 81 ? -6.062 -5.777 -9.258 1 97.75 81 ALA B N 1
ATOM 1436 C CA . ALA B 1 81 ? -7.453 -5.609 -8.844 1 97.75 81 ALA B CA 1
ATOM 1437 C C . ALA B 1 81 ? -7.559 -5.434 -7.332 1 97.75 81 ALA B C 1
ATOM 1439 O O . ALA B 1 81 ? -8.375 -4.648 -6.844 1 97.75 81 ALA B O 1
ATOM 1440 N N . ALA B 1 82 ? -6.777 -6.203 -6.621 1 97.88 82 ALA B N 1
ATOM 1441 C CA . ALA B 1 82 ? -6.766 -6.113 -5.164 1 97.88 82 ALA B CA 1
ATOM 1442 C C . ALA B 1 82 ? -6.328 -4.723 -4.707 1 97.88 82 ALA B C 1
ATOM 1444 O O . ALA B 1 82 ? -6.926 -4.152 -3.791 1 97.88 82 ALA B O 1
ATOM 1445 N N . ALA B 1 83 ? -5.262 -4.195 -5.309 1 95.62 83 ALA B N 1
ATOM 1446 C CA . ALA B 1 83 ? -4.797 -2.85 -4.98 1 95.62 83 ALA B CA 1
ATOM 1447 C C . ALA B 1 83 ? -5.898 -1.817 -5.223 1 95.62 83 ALA B C 1
ATOM 1449 O O . ALA B 1 83 ? -6.117 -0.931 -4.391 1 95.62 83 ALA B O 1
ATOM 1450 N N . ASP B 1 84 ? -6.602 -1.929 -6.32 1 96.38 84 ASP B N 1
ATOM 1451 C CA . ASP B 1 84 ? -7.695 -1.023 -6.656 1 96.38 84 ASP B CA 1
ATOM 1452 C C . ASP B 1 84 ? -8.828 -1.134 -5.641 1 96.38 84 ASP B C 1
ATOM 1454 O O . ASP B 1 84 ? -9.375 -0.121 -5.195 1 96.38 84 ASP B O 1
ATOM 1458 N N . ALA B 1 85 ? -9.148 -2.344 -5.355 1 97.62 85 ALA B N 1
ATOM 1459 C CA . ALA B 1 85 ? -10.219 -2.598 -4.391 1 97.62 85 ALA B CA 1
ATOM 1460 C C . ALA B 1 85 ? -9.859 -2.027 -3.02 1 97.62 85 ALA B C 1
ATOM 1462 O O . ALA B 1 85 ? -10.703 -1.428 -2.352 1 97.62 85 ALA B O 1
ATOM 1463 N N . ALA B 1 86 ? -8.695 -2.244 -2.613 1 96.62 86 ALA B N 1
ATOM 1464 C CA . ALA B 1 86 ? -8.227 -1.698 -1.341 1 96.62 86 ALA B CA 1
ATOM 1465 C C . ALA B 1 86 ? -8.305 -0.174 -1.337 1 96.62 86 ALA B C 1
ATOM 1467 O O . ALA B 1 86 ? -8.758 0.428 -0.358 1 96.62 86 ALA B O 1
ATOM 1468 N N . ALA B 1 87 ? -7.867 0.459 -2.383 1 95.12 87 ALA B N 1
ATOM 1469 C CA . ALA B 1 87 ? -7.91 1.914 -2.51 1 95.12 87 ALA B CA 1
ATOM 1470 C C . ALA B 1 87 ? -9.344 2.432 -2.414 1 95.12 87 ALA B C 1
ATOM 1472 O O . ALA B 1 87 ? -9.602 3.439 -1.753 1 95.12 87 ALA B O 1
ATOM 1473 N N . TRP B 1 88 ? -10.172 1.751 -3.049 1 96.5 88 TRP B N 1
ATOM 1474 C CA . TRP B 1 88 ? -11.586 2.111 -3.016 1 96.5 88 TRP B CA 1
ATOM 1475 C C . TRP B 1 88 ? -12.141 1.985 -1.604 1 96.5 88 TRP B C 1
ATOM 1477 O O . TRP B 1 88 ? -12.797 2.904 -1.104 1 96.5 88 TRP B O 1
ATOM 1487 N N . ALA B 1 89 ? -11.883 0.858 -1.004 1 97.06 89 ALA B N 1
ATOM 1488 C CA . ALA B 1 89 ? -12.336 0.624 0.365 1 97.06 89 ALA B CA 1
ATOM 1489 C C . ALA B 1 89 ? -11.789 1.686 1.314 1 97.06 89 ALA B C 1
ATOM 1491 O O . ALA B 1 89 ? -12.508 2.168 2.195 1 97.06 89 ALA B O 1
ATOM 1492 N N . ARG B 1 90 ? -10.57 2.027 1.172 1 95.81 90 ARG B N 1
ATOM 1493 C CA . ARG B 1 90 ? -9.945 3.051 2.002 1 95.81 90 ARG B CA 1
ATOM 1494 C C . ARG B 1 90 ? -10.625 4.402 1.812 1 95.81 90 ARG B C 1
ATOM 1496 O O . ARG B 1 90 ? -10.883 5.117 2.783 1 95.81 90 ARG B O 1
ATOM 1503 N N . LYS B 1 91 ? -10.906 4.746 0.63 1 95 91 LYS B N 1
ATOM 1504 C CA . LYS B 1 91 ? -11.586 5.992 0.314 1 95 91 LYS B CA 1
ATOM 1505 C C . LYS B 1 91 ? -12.977 6.031 0.942 1 95 91 LYS B C 1
ATOM 1507 O O . LYS B 1 91 ? -13.391 7.051 1.502 1 95 91 LYS B O 1
ATOM 1512 N N . LYS B 1 92 ? -13.641 4.949 0.818 1 94.94 92 LYS B N 1
ATOM 1513 C CA . LYS B 1 92 ? -14.969 4.863 1.412 1 94.94 92 LYS B CA 1
ATOM 1514 C C . LYS B 1 92 ? -14.906 5.016 2.93 1 94.94 92 LYS B C 1
ATOM 1516 O O . LYS B 1 92 ? -15.695 5.762 3.518 1 94.94 92 LYS B O 1
ATOM 1521 N N . LEU B 1 93 ? -13.992 4.328 3.506 1 94.25 93 LEU B N 1
ATOM 1522 C CA . LEU B 1 93 ? -13.789 4.402 4.949 1 94.25 93 LEU B CA 1
ATOM 1523 C C . LEU B 1 93 ? -13.453 5.828 5.379 1 94.25 93 LEU B C 1
ATOM 1525 O O . LEU B 1 93 ? -13.945 6.305 6.406 1 94.25 93 LEU B O 1
ATOM 1529 N N . GLN B 1 94 ? -12.656 6.477 4.598 1 94.19 94 GLN B N 1
ATOM 1530 C CA . GLN B 1 94 ? -12.289 7.863 4.871 1 94.19 94 GLN B CA 1
ATOM 1531 C C . GLN B 1 94 ? -13.516 8.766 4.863 1 94.19 94 GLN B C 1
ATOM 1533 O O . GLN B 1 94 ? -13.68 9.609 5.75 1 94.19 94 GLN B O 1
ATOM 1538 N N . ALA B 1 95 ? -14.281 8.609 3.875 1 92 95 ALA B N 1
ATOM 1539 C CA . ALA B 1 95 ? -15.5 9.398 3.754 1 92 95 ALA B CA 1
ATOM 1540 C C . ALA B 1 95 ? -16.422 9.172 4.949 1 92 95 ALA B C 1
ATOM 1542 O O . ALA B 1 95 ? -17 10.125 5.48 1 92 95 ALA B O 1
ATOM 1543 N N . GLU B 1 96 ? -16.5 7.98 5.379 1 90.12 96 GLU B N 1
ATOM 1544 C CA . GLU B 1 96 ? -17.359 7.617 6.504 1 90.12 96 GLU B CA 1
ATOM 1545 C C . GLU B 1 96 ? -16.797 8.164 7.82 1 90.12 96 GLU B C 1
ATOM 1547 O O . GLU B 1 96 ? -17.562 8.57 8.695 1 90.12 96 GLU B O 1
ATOM 1552 N N . THR B 1 97 ? -15.531 8.18 7.898 1 89.75 97 THR B N 1
ATOM 1553 C CA . THR B 1 97 ? -14.875 8.547 9.148 1 89.75 97 THR B CA 1
ATOM 1554 C C . THR B 1 97 ? -14.75 10.062 9.266 1 89.75 97 THR B C 1
ATOM 1556 O O . THR B 1 97 ? -14.93 10.617 10.352 1 89.75 97 THR B O 1
ATOM 1559 N N . PHE B 1 98 ? -14.523 10.75 8.117 1 87.75 98 PHE B N 1
ATOM 1560 C CA . PHE B 1 98 ? -14.18 12.164 8.172 1 87.75 98 PHE B CA 1
ATOM 1561 C C . PHE B 1 98 ? -15.211 13 7.434 1 87.75 98 PHE B C 1
ATOM 1563 O O . PHE B 1 98 ? -15.086 14.227 7.359 1 87.75 98 PHE B O 1
ATOM 1570 N N . GLY B 1 99 ? -16.031 12.359 6.762 1 78 99 GLY B N 1
ATOM 1571 C CA . GLY B 1 99 ? -17.016 13.062 5.961 1 78 99 GLY B CA 1
ATOM 1572 C C . GLY B 1 99 ? -17.672 14.219 6.699 1 78 99 GLY B C 1
ATOM 1573 O O . GLY B 1 99 ? -18.016 15.234 6.086 1 78 99 GLY B O 1
ATOM 1574 N N . GLU B 1 100 ? -17.781 14.102 7.98 1 67.56 100 GLU B N 1
ATOM 1575 C CA . GLU B 1 100 ? -18.438 15.18 8.711 1 67.56 100 GLU B CA 1
ATOM 1576 C C . GLU B 1 100 ? -17.469 16.297 9.039 1 67.56 100 GLU B C 1
ATOM 1578 O O . GLU B 1 100 ? -17.875 17.391 9.469 1 67.56 100 GLU B O 1
ATOM 1583 N N . TYR B 1 101 ? -16.203 16.047 8.883 1 63.31 101 TYR B N 1
ATOM 1584 C CA . TYR B 1 101 ? -15.234 17.078 9.234 1 63.31 101 TYR B CA 1
ATOM 1585 C C . TYR B 1 101 ? -15.086 18.094 8.102 1 63.31 101 TYR B C 1
ATOM 1587 O O . TYR B 1 101 ? -14.859 17.719 6.949 1 63.31 101 TYR B O 1
ATOM 1595 N N . LYS B 1 102 ? -15.953 19.094 8.156 1 55.97 102 LYS B N 1
ATOM 1596 C CA . LYS B 1 102 ? -15.945 20.25 7.262 1 55.97 102 LYS B CA 1
ATOM 1597 C C . LYS B 1 102 ? -14.539 20.828 7.125 1 55.97 102 LYS B C 1
ATOM 1599 O O . LYS B 1 102 ? -13.859 21.062 8.125 1 55.97 102 LYS B O 1
ATOM 1604 N N . PRO B 1 103 ? -13.922 20.688 5.984 1 52.75 103 PRO B N 1
ATOM 1605 C CA . PRO B 1 103 ? -12.648 21.391 5.887 1 52.75 103 PRO B CA 1
ATOM 1606 C C . PRO B 1 103 ? -12.719 22.812 6.465 1 52.75 103 PRO B C 1
ATOM 1608 O O . PRO B 1 103 ? -13.773 23.453 6.422 1 52.75 103 PRO B O 1
ATOM 1611 N N . LEU B 1 104 ? -11.93 23.125 7.426 1 47.9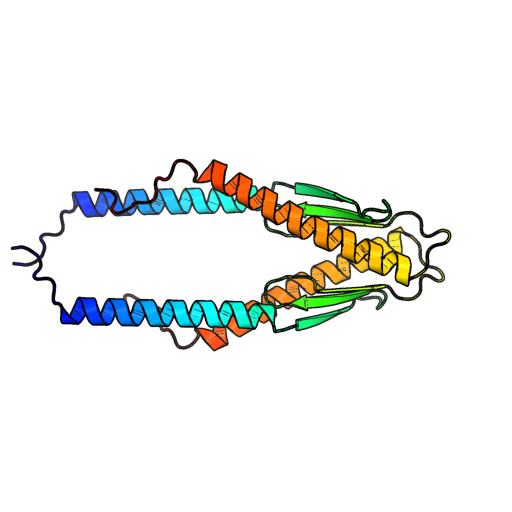7 104 LEU B N 1
ATOM 1612 C CA . LEU B 1 104 ? -11.859 24.531 7.805 1 47.97 104 LEU B CA 1
ATOM 1613 C C . LEU B 1 104 ? -11.82 25.438 6.57 1 47.97 104 LEU B C 1
ATOM 1615 O O . LEU B 1 104 ? -10.766 25.594 5.949 1 47.97 104 LEU B O 1
ATOM 1619 N N . ALA B 1 105 ? -12.523 25.219 5.523 1 47.19 105 ALA B N 1
ATOM 1620 C CA . ALA B 1 105 ? -12.523 26.188 4.43 1 47.19 105 ALA B CA 1
ATOM 1621 C C . ALA B 1 105 ? -12.664 27.609 4.953 1 47.19 105 ALA B C 1
ATOM 1623 O O . ALA B 1 105 ? -13.336 27.844 5.961 1 47.19 105 ALA B O 1
ATOM 1624 N N . PRO B 1 106 ? -11.625 28.547 4.531 1 43.41 106 PRO B N 1
ATOM 1625 C CA . PRO B 1 106 ? -11.898 29.984 4.707 1 43.41 106 PRO B CA 1
ATOM 1626 C C . PRO B 1 106 ? -13.32 30.359 4.301 1 43.41 106 PRO B C 1
ATOM 1628 O O . PRO B 1 106 ? -13.664 30.297 3.117 1 43.41 106 PRO B O 1
ATOM 1631 N N . GLY B 1 107 ? -14.289 29.484 4.316 1 38.06 107 GLY B N 1
ATOM 1632 C CA . GLY B 1 107 ? -15.578 30.016 3.908 1 38.06 107 GLY B CA 1
ATOM 1633 C C . GLY B 1 107 ? -16 31.219 4.73 1 38.06 107 GLY B C 1
ATOM 1634 O O . GLY B 1 107 ? -17.141 31.703 4.605 1 38.06 107 GLY B O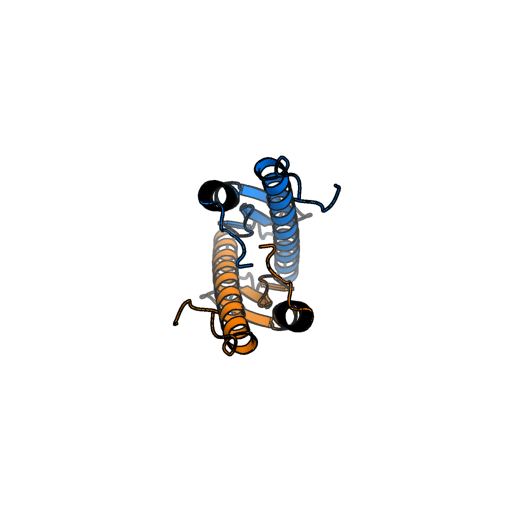 1
ATOM 1635 N N . GLY B 1 108 ? -15.281 31.859 5.758 1 31.56 108 GLY B N 1
ATOM 1636 C CA . GLY B 1 108 ? -15.867 33.188 5.863 1 31.56 108 GLY B CA 1
ATOM 1637 C C . GLY B 1 108 ? -15.578 34.062 4.66 1 31.56 108 GLY B C 1
ATOM 1638 O O . GLY B 1 108 ? -14.68 33.781 3.867 1 31.56 108 GLY B O 1
#